Protein AF-A0A953PDA3-F1 (afdb_monomer)

Secondary structure (DSSP, 8-state):
---------------------------------------EEEEEEEE-S--B-SS--TTSEEE-BS-PEEEEEEEE--TT--EEEEEEEESSSS-SBEE-STT---PBPGGGEEEEETT-S--EES-EE-HHHHSTT-EEEEEEEEE--TT-SEEEEEEEEEEEEE-SSEETTEE-TTPPSS-EE---EEEEEEE-

pLDDT: mean 90.11, std 14.18, range [35.47, 98.75]

Nearest PDB structures (foldseek):
  7wwo-assembly1_A  TM=2.899E-01  e=5.322E-02  Thermus thermophilus HB8
  7wwn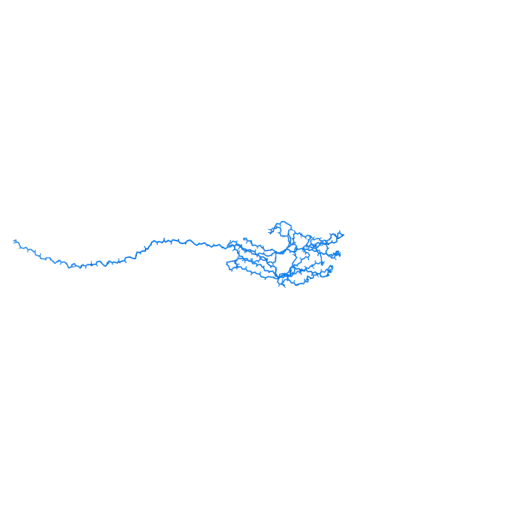-assembly1_A-2  TM=3.208E-01  e=1.299E-01  Thermus thermophilus HB8
  8gld-assembly2_B  TM=2.034E-01  e=1.099E-01  Campylobacter jejuni subsp. jejuni 81-176
  3fnk-assembly2_B  TM=2.747E-01  e=1.210E+00  Acetivibrio cellulolyticus
  1oq1-assembly2_B  TM=1.251E-01  e=4.367E+00  Bacillus subtilis

Mean predicted aligned error: 8.66 Å

Radius of gyration: 38.06 Å; Cα contacts (8 Å, |Δi|>4): 392; chains: 1; bounding box: 70×30×144 Å

Sequence (196 aa):
MKSLTRWIMACAVLALPLAANAQLNSNTTNVSLSATLNESLSVTLNSGATQSITSLTPAAVNSFSGGPANVTTAWVLKPGRTAVALYAYFDAPTGAMVHTDSSNTVDIPAAAIKAQLNGAGANNALGNSLASTFGGTATGLQLFSQSITGTNKNSSRTDTIGLQLDLSGPANGQDMTQLPADTYTGTMHIRAQATP

Structure (mmCIF, N/CA/C/O backbone):
data_AF-A0A953PDA3-F1
#
_entry.id   AF-A0A953PDA3-F1
#
loop_
_atom_site.group_PDB
_atom_site.id
_atom_site.type_symbol
_atom_site.label_atom_id
_atom_site.label_alt_id
_atom_site.label_comp_id
_atom_site.label_asym_id
_atom_site.label_entity_id
_atom_site.label_seq_id
_atom_site.pdbx_PDB_ins_code
_atom_site.Cartn_x
_atom_site.Cartn_y
_atom_site.Cartn_z
_atom_site.occupancy
_atom_site.B_iso_or_equiv
_atom_site.auth_seq_id
_atom_site.auth_comp_id
_atom_site.auth_asym_id
_atom_site.auth_atom_id
_atom_site.pdbx_PDB_model_num
ATOM 1 N N . MET A 1 1 ? -48.377 9.246 120.741 1.00 45.28 1 MET A N 1
ATOM 2 C CA . MET A 1 1 ? -48.293 8.404 119.521 1.00 45.28 1 MET A CA 1
ATOM 3 C C . MET A 1 1 ? -49.427 8.786 118.577 1.00 45.28 1 MET A C 1
ATOM 5 O O . MET A 1 1 ? -50.519 9.012 119.086 1.00 45.28 1 MET A O 1
ATOM 9 N N . LYS A 1 2 ? -49.145 8.784 117.258 1.00 35.47 2 LYS A N 1
ATOM 10 C CA . LYS A 1 2 ? -49.965 9.156 116.069 1.00 35.47 2 LYS A CA 1
ATOM 11 C C . LYS A 1 2 ? -49.715 10.592 115.566 1.00 35.47 2 LYS A C 1
ATOM 13 O O . LYS A 1 2 ? -49.882 11.513 116.349 1.00 35.47 2 LYS A O 1
ATOM 18 N N . SER A 1 3 ? -49.391 10.897 114.305 1.00 37.69 3 SER A N 1
ATOM 19 C CA . SER A 1 3 ? -48.685 10.240 113.179 1.00 37.69 3 SER A CA 1
ATOM 20 C C . SER A 1 3 ? -48.417 11.349 112.136 1.00 37.69 3 SER A C 1
ATOM 22 O O . SER A 1 3 ? -49.290 12.190 111.927 1.00 37.69 3 SER A O 1
ATOM 24 N N . LEU A 1 4 ? -47.239 11.357 111.502 1.00 43.28 4 LEU A N 1
ATOM 25 C CA . LEU A 1 4 ? -46.752 12.374 110.554 1.00 43.28 4 LEU A CA 1
ATOM 26 C C . LEU A 1 4 ? -47.241 12.177 109.096 1.00 43.28 4 LEU A C 1
ATOM 28 O O . LEU A 1 4 ? -47.274 11.057 108.601 1.00 43.28 4 LEU A O 1
ATOM 32 N N . THR A 1 5 ? -47.490 13.319 108.436 1.00 49.88 5 THR A N 1
ATOM 33 C CA . THR A 1 5 ? -47.049 13.742 107.080 1.00 49.88 5 THR A CA 1
ATOM 34 C C . THR A 1 5 ? -47.534 13.002 105.814 1.00 49.88 5 THR A C 1
ATOM 36 O O . THR A 1 5 ? -47.182 11.860 105.543 1.00 49.88 5 THR A O 1
ATOM 39 N N . ARG A 1 6 ? -48.278 13.741 104.968 1.00 43.72 6 ARG A N 1
ATOM 40 C CA . ARG A 1 6 ? -48.757 13.372 103.617 1.00 43.72 6 ARG A CA 1
ATOM 41 C C . ARG A 1 6 ? -47.679 13.593 102.542 1.00 43.72 6 ARG A C 1
ATOM 43 O O . ARG A 1 6 ? -47.030 14.634 102.551 1.00 43.72 6 ARG A O 1
ATOM 50 N N . TRP A 1 7 ? -47.567 12.667 101.586 1.00 41.22 7 TRP A N 1
ATOM 51 C CA . TRP A 1 7 ? -46.723 12.778 100.387 1.00 41.22 7 TRP A CA 1
ATOM 52 C C . TRP A 1 7 ? -47.564 13.032 99.127 1.00 41.22 7 TRP A C 1
ATOM 54 O O . TRP A 1 7 ? -48.635 12.454 98.951 1.00 41.22 7 TRP A O 1
ATOM 64 N N . ILE A 1 8 ? -47.049 13.917 98.273 1.00 56.28 8 ILE A N 1
ATOM 65 C CA . ILE A 1 8 ? -47.530 14.269 96.930 1.00 56.28 8 ILE A CA 1
ATOM 66 C C . ILE A 1 8 ? -47.084 13.164 95.961 1.00 56.28 8 ILE A C 1
ATOM 68 O O . ILE A 1 8 ? -45.912 12.792 95.987 1.00 56.28 8 ILE A O 1
ATOM 72 N N . MET A 1 9 ? -47.973 12.659 95.098 1.00 48.19 9 MET A N 1
ATOM 73 C CA . MET A 1 9 ? -47.610 11.679 94.065 1.00 48.19 9 MET A CA 1
ATOM 74 C C . MET A 1 9 ? -48.072 12.119 92.672 1.00 48.19 9 MET A C 1
ATOM 76 O O . MET A 1 9 ? -49.152 12.678 92.498 1.00 48.19 9 MET A O 1
ATOM 80 N N . ALA A 1 10 ? -47.162 11.918 91.722 1.00 50.88 10 ALA A N 1
ATOM 81 C CA . ALA A 1 10 ? -47.054 12.545 90.415 1.00 50.88 10 ALA A CA 1
ATOM 82 C C . ALA A 1 10 ? -48.107 12.105 89.382 1.00 50.88 10 ALA A C 1
ATOM 84 O O . ALA A 1 10 ? -48.570 10.967 89.373 1.00 50.88 10 ALA A O 1
ATOM 85 N N . CYS A 1 11 ? -48.424 13.028 88.470 1.00 46.03 11 CYS A N 1
ATOM 86 C CA . CYS A 1 11 ? -49.315 12.843 87.328 1.00 46.03 11 CYS A CA 1
ATOM 87 C C . CYS A 1 11 ? -48.586 12.068 86.211 1.00 46.03 11 CYS A C 1
ATOM 89 O O . CYS A 1 11 ? -47.614 12.569 85.645 1.00 46.03 11 CYS A O 1
ATOM 91 N N . ALA A 1 12 ? -49.023 10.842 85.914 1.00 46.69 12 ALA A N 1
ATOM 92 C CA . ALA A 1 12 ? -48.465 10.012 84.848 1.00 46.69 12 ALA A CA 1
ATOM 93 C C . ALA A 1 12 ? -49.080 10.393 83.489 1.00 46.69 12 ALA A C 1
ATOM 95 O O . ALA A 1 12 ? -50.274 10.200 83.262 1.00 46.69 12 ALA A O 1
ATOM 96 N N . VAL A 1 13 ? -48.266 10.924 82.575 1.00 58.38 13 VAL A N 1
ATOM 97 C CA . VAL A 1 13 ? -48.652 11.171 81.177 1.00 58.38 13 VAL A CA 1
ATOM 98 C C . VAL A 1 13 ? -48.618 9.838 80.422 1.00 58.38 13 VAL A C 1
ATOM 100 O O . VAL A 1 13 ? -47.552 9.252 80.242 1.00 58.38 13 VAL A O 1
ATOM 103 N N . LEU A 1 14 ? -49.784 9.348 79.985 1.00 50.12 14 LEU A N 1
ATOM 104 C CA . LEU A 1 14 ? -49.893 8.208 79.070 1.00 50.12 14 LEU A CA 1
ATOM 105 C C . LEU A 1 14 ? -49.387 8.618 77.675 1.00 50.12 14 LEU A C 1
ATOM 107 O O . LEU A 1 14 ? -50.064 9.351 76.957 1.00 50.12 14 LEU A O 1
ATOM 111 N N . ALA A 1 15 ? -48.218 8.121 77.274 1.00 58.09 15 ALA A N 1
ATOM 112 C CA . ALA A 1 15 ? -47.754 8.172 75.891 1.00 58.09 15 ALA A CA 1
ATOM 113 C C . ALA A 1 15 ? -48.329 6.971 75.119 1.00 58.09 15 ALA A C 1
ATOM 115 O O . ALA A 1 15 ? -47.923 5.831 75.342 1.00 58.09 15 ALA A O 1
ATOM 116 N N . LEU A 1 16 ? -49.290 7.213 74.224 1.00 60.44 16 LEU A N 1
ATOM 117 C CA . LEU A 1 16 ? -49.774 6.199 73.281 1.00 60.44 16 LEU A CA 1
ATOM 118 C C . LEU A 1 16 ? -48.759 6.064 72.129 1.00 60.44 16 LEU A C 1
ATOM 120 O O . LEU A 1 16 ? -48.443 7.074 71.496 1.00 60.44 16 LEU A O 1
ATOM 124 N N . PRO A 1 17 ? -48.243 4.861 71.821 1.00 59.38 17 PRO A N 1
ATOM 125 C CA . PRO A 1 17 ? -47.368 4.676 70.672 1.00 59.38 17 PRO A CA 1
ATOM 126 C C . PRO A 1 17 ? -48.183 4.794 69.377 1.00 59.38 17 PRO A C 1
ATOM 128 O O . PRO A 1 17 ? -49.108 4.018 69.137 1.00 59.38 17 PRO A O 1
ATOM 131 N N . LEU A 1 18 ? -47.835 5.756 68.519 1.00 56.81 18 LEU A N 1
ATOM 132 C CA . LEU A 1 18 ? -48.292 5.780 67.130 1.00 56.81 18 LEU A CA 1
ATOM 133 C C . LEU A 1 18 ? -47.639 4.594 66.408 1.00 56.81 18 LEU A C 1
ATOM 135 O O . LEU A 1 18 ? -46.421 4.569 66.229 1.00 56.81 18 LEU A O 1
ATOM 139 N N . ALA A 1 19 ? -48.432 3.598 66.015 1.00 61.84 19 ALA A N 1
ATOM 140 C CA . ALA A 1 19 ? -47.950 2.502 65.185 1.00 61.84 19 ALA A CA 1
ATOM 141 C C . ALA A 1 19 ? -47.591 3.050 63.793 1.00 61.84 19 ALA A C 1
ATOM 143 O O . ALA A 1 19 ? -48.466 3.341 62.978 1.00 61.84 19 ALA A O 1
ATOM 144 N N . ALA A 1 20 ? -46.298 3.231 63.532 1.00 69.00 20 ALA A N 1
ATOM 145 C CA . ALA A 1 20 ? -45.802 3.554 62.203 1.00 69.00 20 ALA A CA 1
ATOM 146 C C . ALA A 1 20 ? -45.850 2.287 61.336 1.00 69.00 20 ALA A C 1
ATOM 148 O O . ALA A 1 20 ? -45.217 1.284 61.663 1.00 69.00 20 ALA A O 1
ATOM 149 N N . ASN A 1 21 ? -46.592 2.322 60.228 1.00 70.75 21 ASN A N 1
ATOM 150 C CA . ASN A 1 21 ? -46.528 1.253 59.235 1.00 70.75 21 ASN A CA 1
ATOM 151 C C . ASN A 1 21 ? -45.192 1.360 58.496 1.00 70.75 21 ASN A C 1
ATOM 153 O O . ASN A 1 21 ? -44.947 2.332 57.781 1.00 70.75 21 ASN A O 1
ATOM 157 N N . ALA A 1 22 ? -44.322 0.373 58.691 1.00 68.06 22 ALA A N 1
ATOM 158 C CA . ALA A 1 22 ? -43.097 0.253 57.919 1.00 68.06 22 ALA A CA 1
ATOM 159 C C . ALA A 1 22 ? -43.430 -0.219 56.496 1.00 68.06 22 ALA A C 1
ATOM 161 O O . ALA A 1 22 ? -44.288 -1.080 56.297 1.00 68.06 22 ALA A O 1
ATOM 162 N N . GLN A 1 23 ? -42.747 0.342 55.501 1.00 79.25 23 GLN A N 1
ATOM 163 C CA . GLN A 1 23 ? -42.858 -0.107 54.118 1.00 79.25 23 GLN A CA 1
ATOM 164 C C . GLN A 1 23 ? -42.435 -1.582 54.008 1.00 79.25 23 GLN A C 1
ATOM 166 O O . GLN A 1 23 ? -41.340 -1.949 54.434 1.00 79.25 23 GLN A O 1
ATOM 171 N N . LEU A 1 24 ? -43.292 -2.416 53.413 1.00 82.50 24 LEU A N 1
ATOM 172 C CA . LEU A 1 24 ? -43.013 -3.822 53.130 1.00 82.50 24 LEU A CA 1
ATOM 173 C C . LEU A 1 24 ? -42.711 -3.980 51.638 1.00 82.50 24 LEU A C 1
ATOM 175 O O . LEU A 1 24 ? -43.585 -3.778 50.798 1.00 82.50 24 LEU A O 1
ATOM 179 N N . ASN A 1 25 ? -41.471 -4.326 51.310 1.00 86.81 25 ASN A N 1
ATOM 180 C CA . ASN A 1 25 ? -41.055 -4.572 49.931 1.00 86.81 25 ASN A CA 1
ATOM 181 C C . ASN A 1 25 ? -41.288 -6.042 49.549 1.00 86.81 25 ASN A C 1
ATOM 183 O O . ASN A 1 25 ? -41.206 -6.929 50.400 1.00 86.81 25 ASN A O 1
ATOM 187 N N . SER A 1 26 ? -41.549 -6.303 48.265 1.00 91.19 26 SER A N 1
ATOM 188 C CA . SER A 1 26 ? -41.586 -7.663 47.718 1.00 91.19 26 SER A CA 1
ATOM 189 C C . SER A 1 26 ? -40.178 -8.251 47.577 1.00 91.19 26 SER A C 1
ATOM 191 O O . SER A 1 26 ? -39.170 -7.570 47.766 1.00 91.19 26 SER A O 1
ATOM 193 N N . ASN A 1 27 ? -40.095 -9.515 47.165 1.00 91.38 27 ASN A N 1
ATOM 194 C CA . 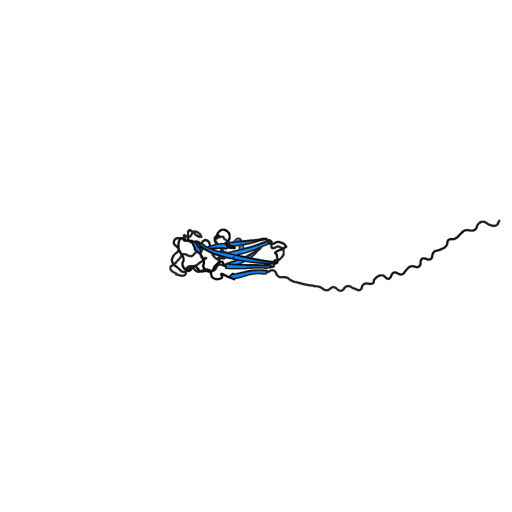ASN A 1 27 ? -38.851 -10.078 46.653 1.00 91.38 27 ASN A CA 1
ATOM 195 C C . ASN A 1 27 ? -38.409 -9.369 45.357 1.00 91.38 27 ASN A C 1
ATOM 197 O O . ASN A 1 27 ? -39.239 -8.902 44.574 1.00 91.38 27 ASN A O 1
ATOM 201 N N . THR A 1 28 ? -37.097 -9.332 45.116 1.00 86.12 28 THR A N 1
ATOM 202 C CA . THR A 1 28 ? -36.506 -8.872 43.850 1.00 86.12 28 THR A CA 1
ATOM 203 C C . THR A 1 28 ? -36.257 -10.072 42.942 1.00 86.12 28 THR A C 1
ATOM 205 O O . THR A 1 28 ? -35.659 -11.059 43.369 1.00 86.12 28 THR A O 1
ATOM 208 N N . THR A 1 29 ? -36.691 -9.985 41.684 1.00 81.88 29 THR A N 1
ATOM 209 C CA . THR A 1 29 ? -36.326 -10.938 40.624 1.00 81.88 29 THR A CA 1
ATOM 210 C C . THR A 1 29 ? -35.422 -10.227 39.627 1.00 81.88 29 THR A C 1
ATOM 212 O O . THR A 1 29 ? -35.723 -9.110 39.212 1.00 81.88 29 THR A O 1
ATOM 215 N N . ASN A 1 30 ? -34.311 -10.861 39.256 1.00 93.06 30 ASN A N 1
ATOM 216 C CA . ASN A 1 30 ? -33.307 -10.258 38.384 1.00 93.06 30 ASN A CA 1
ATOM 217 C C . ASN A 1 30 ? -33.535 -10.659 36.922 1.00 93.06 30 ASN A C 1
ATOM 219 O O . ASN A 1 30 ? -33.847 -11.813 36.634 1.00 93.06 30 ASN A O 1
ATOM 223 N N . VAL A 1 31 ? -33.305 -9.719 36.003 1.00 89.62 31 VAL A N 1
ATOM 224 C CA . VAL A 1 31 ? -33.242 -9.970 34.556 1.00 89.62 31 VAL A CA 1
ATOM 225 C C . VAL A 1 31 ? -31.795 -9.812 34.108 1.00 89.62 31 VAL A C 1
ATOM 227 O O . VAL A 1 31 ? -31.185 -8.767 34.330 1.00 89.62 31 VAL A O 1
ATOM 230 N N . SER A 1 32 ? -31.236 -10.845 33.480 1.00 91.88 32 SER A N 1
ATOM 231 C CA . SER A 1 32 ? -29.897 -10.777 32.893 1.00 91.88 32 SER A CA 1
ATOM 232 C C . SER A 1 32 ? -29.966 -10.216 31.476 1.00 91.88 32 SER A C 1
ATOM 234 O O . SER A 1 32 ? -30.723 -10.703 30.640 1.00 91.88 32 SER A O 1
ATOM 236 N N . LEU A 1 33 ? -29.146 -9.204 31.204 1.00 93.50 33 LEU A N 1
ATOM 237 C CA . LEU A 1 33 ? -28.997 -8.566 29.897 1.00 93.50 33 LEU A CA 1
ATOM 238 C C . LEU A 1 33 ? -27.593 -8.878 29.363 1.00 93.50 33 LEU A C 1
ATOM 240 O O . LEU A 1 33 ? -26.623 -8.807 30.116 1.00 93.50 33 LEU A O 1
ATOM 244 N N . SER A 1 34 ? -27.479 -9.211 28.077 1.00 92.69 34 SER A N 1
ATOM 245 C CA . SER A 1 34 ? -26.196 -9.469 27.411 1.00 92.69 34 SER A CA 1
ATOM 246 C C . SER A 1 34 ? -26.165 -8.813 26.033 1.00 92.69 34 SER A C 1
ATOM 248 O O . SER A 1 34 ? -27.161 -8.835 25.311 1.00 92.69 34 SER A O 1
ATOM 250 N N . ALA A 1 35 ? -25.021 -8.227 25.676 1.00 92.19 35 ALA A N 1
ATOM 251 C CA . ALA A 1 35 ? -24.762 -7.608 24.381 1.00 92.19 35 ALA A CA 1
ATOM 252 C C . ALA A 1 35 ? -23.310 -7.874 23.957 1.00 92.19 35 ALA A C 1
ATOM 254 O O . ALA A 1 35 ? -22.410 -7.933 24.794 1.00 92.19 35 ALA A O 1
ATOM 255 N N . THR A 1 36 ? -23.067 -8.037 22.655 1.00 94.00 36 THR A N 1
ATOM 256 C CA . THR A 1 36 ? -21.724 -8.265 22.098 1.00 94.00 36 THR A CA 1
ATOM 257 C C . THR A 1 36 ? -21.486 -7.336 20.915 1.00 94.00 36 THR A C 1
ATOM 259 O O . THR A 1 36 ? -22.317 -7.249 20.016 1.00 94.00 36 THR A O 1
ATOM 262 N N . LEU A 1 37 ? -20.336 -6.659 20.917 1.00 93.56 37 LEU A N 1
ATOM 263 C CA . LEU A 1 37 ? -19.823 -5.882 19.791 1.00 93.56 37 LEU A CA 1
ATOM 264 C C . LEU A 1 37 ? -18.486 -6.483 19.353 1.00 93.56 37 LEU A C 1
ATOM 266 O O . LEU A 1 37 ? -17.571 -6.630 20.166 1.00 93.56 37 LEU A O 1
ATOM 270 N N . ASN A 1 38 ? -18.379 -6.830 18.074 1.00 95.62 38 ASN A N 1
ATOM 271 C CA . ASN A 1 38 ? -17.187 -7.465 17.519 1.00 95.62 38 ASN A CA 1
ATOM 272 C C . ASN A 1 38 ? -16.137 -6.424 17.099 1.00 95.62 38 ASN A C 1
ATOM 274 O O . ASN A 1 38 ? -16.479 -5.312 16.704 1.00 95.62 38 ASN A O 1
ATOM 278 N N . GLU A 1 39 ? -14.855 -6.804 17.169 1.00 96.88 39 GLU A N 1
ATOM 279 C CA . GLU A 1 39 ? -13.759 -6.018 16.581 1.00 96.88 39 GLU A CA 1
ATOM 280 C C . GLU A 1 39 ? -13.780 -6.175 15.055 1.00 96.88 39 GLU A C 1
ATOM 282 O O . GLU A 1 39 ? -14.008 -7.274 14.547 1.00 96.88 39 GLU A O 1
ATOM 287 N N . SER A 1 40 ? -13.519 -5.092 14.327 1.00 98.19 40 SER A N 1
ATOM 288 C CA . SER A 1 40 ? -13.405 -5.093 12.869 1.00 98.19 40 SER A CA 1
ATOM 289 C C . SER A 1 40 ? -12.350 -4.097 12.401 1.00 98.19 40 SER A C 1
ATOM 291 O O . SER A 1 40 ? -12.260 -2.992 12.932 1.00 98.19 40 SER A O 1
ATOM 293 N N . LEU A 1 41 ? -11.602 -4.458 11.362 1.00 98.44 41 LEU A N 1
ATOM 294 C CA . LEU A 1 41 ? -10.705 -3.570 10.629 1.00 98.44 41 LEU A CA 1
ATOM 295 C C . LEU A 1 41 ? -10.874 -3.861 9.140 1.00 98.44 41 LEU A C 1
ATOM 297 O O . LEU A 1 41 ? -10.814 -5.018 8.731 1.00 98.44 41 LEU A O 1
ATOM 301 N N . SER A 1 42 ? -11.099 -2.824 8.343 1.00 98.44 42 SER A N 1
ATOM 302 C CA . SER A 1 42 ? -11.372 -2.960 6.913 1.00 98.44 42 SER A CA 1
ATOM 303 C C . SER A 1 42 ? -10.687 -1.866 6.106 1.00 98.44 42 SER A C 1
ATOM 305 O O . SER A 1 42 ? -10.467 -0.758 6.598 1.00 98.44 42 SER A O 1
ATOM 307 N N . VAL A 1 43 ? -10.365 -2.204 4.860 1.00 98.50 43 VAL A N 1
ATOM 308 C CA . VAL A 1 43 ? -9.868 -1.290 3.834 1.00 98.50 43 VAL A CA 1
ATOM 309 C C . VAL A 1 43 ? -10.787 -1.429 2.630 1.00 98.50 43 VAL A C 1
ATOM 311 O O . VAL A 1 43 ? -11.031 -2.541 2.169 1.00 98.50 43 VAL A O 1
ATOM 314 N N . THR A 1 44 ? -11.298 -0.309 2.134 1.00 98.44 44 THR A N 1
ATOM 315 C CA . THR A 1 44 ? -12.119 -0.240 0.923 1.00 98.44 44 THR A CA 1
ATOM 316 C C . THR A 1 44 ? -11.438 0.679 -0.076 1.00 98.44 44 THR A C 1
ATOM 318 O O . THR A 1 44 ? -11.048 1.791 0.275 1.00 98.44 44 THR A O 1
ATOM 321 N N . LEU A 1 45 ? -11.290 0.215 -1.315 1.00 97.56 45 LEU A N 1
ATOM 322 C CA . LEU A 1 45 ? -10.804 1.027 -2.422 1.00 97.56 45 LEU A CA 1
ATOM 323 C C . LEU A 1 45 ? -12.009 1.625 -3.152 1.00 97.56 45 LEU A C 1
ATOM 325 O O . LEU A 1 45 ? -12.768 0.907 -3.795 1.00 97.56 45 LEU A O 1
ATOM 329 N N . ASN A 1 46 ? -12.194 2.934 -3.027 1.00 97.62 46 ASN A N 1
ATOM 330 C CA . ASN A 1 46 ? -13.340 3.648 -3.588 1.00 97.62 46 ASN A CA 1
ATOM 331 C C . ASN A 1 46 ? -13.100 4.054 -5.051 1.00 97.62 46 ASN A C 1
ATOM 333 O O . ASN A 1 46 ? -14.048 4.189 -5.822 1.00 97.62 46 ASN A O 1
ATOM 337 N N . SER A 1 47 ? -11.838 4.263 -5.440 1.00 96.38 47 SER A N 1
ATOM 338 C CA . SER A 1 47 ? -11.429 4.559 -6.818 1.00 96.38 47 SER A CA 1
ATOM 339 C C . SER A 1 47 ? -9.951 4.229 -7.054 1.00 96.38 47 SER A C 1
ATOM 341 O O . SER A 1 47 ? -9.188 4.044 -6.108 1.00 96.38 47 SER A O 1
ATOM 343 N N . GLY A 1 48 ? -9.536 4.181 -8.325 1.00 94.38 48 GLY A N 1
ATOM 344 C CA . GLY A 1 48 ? -8.133 3.977 -8.704 1.00 94.38 48 GLY A CA 1
ATOM 345 C C . GLY A 1 48 ? -7.650 2.528 -8.609 1.00 94.38 48 GLY A C 1
ATOM 346 O O . GLY A 1 48 ? -6.459 2.309 -8.421 1.00 94.38 48 GLY A O 1
ATOM 347 N N . ALA A 1 49 ? -8.560 1.555 -8.755 1.00 93.50 49 ALA A N 1
ATOM 348 C CA . ALA A 1 49 ? -8.253 0.118 -8.783 1.00 93.50 49 ALA A CA 1
ATOM 349 C C . ALA A 1 49 ? -7.340 -0.303 -9.940 1.00 93.50 49 ALA A C 1
ATOM 351 O O . ALA A 1 49 ? -6.620 -1.291 -9.832 1.00 93.50 49 ALA A O 1
ATOM 352 N N . THR A 1 50 ? -7.349 0.457 -11.033 1.00 94.38 50 THR A N 1
ATOM 353 C CA . THR A 1 50 ? -6.442 0.271 -12.162 1.00 94.38 50 THR A CA 1
ATOM 354 C C . THR A 1 50 ? -5.647 1.549 -12.356 1.00 94.38 50 THR A C 1
ATOM 356 O O . THR A 1 50 ? -6.221 2.633 -12.435 1.00 94.38 50 THR A O 1
ATOM 359 N N . GLN A 1 51 ? -4.328 1.402 -12.418 1.00 95.25 51 GLN A N 1
ATOM 360 C CA . GLN A 1 51 ? -3.363 2.478 -12.605 1.00 95.25 51 GLN A CA 1
ATOM 361 C C . GLN A 1 51 ? -2.502 2.079 -13.799 1.00 95.25 51 GLN A C 1
ATOM 363 O O . GLN A 1 51 ? -1.912 1.000 -13.796 1.00 95.25 51 GLN A O 1
ATOM 368 N N . SER A 1 52 ? -2.462 2.907 -14.840 1.00 95.19 52 SER A N 1
ATOM 369 C CA . SER A 1 52 ? -1.752 2.581 -16.081 1.00 95.19 52 SER A CA 1
ATOM 370 C C . SER A 1 52 ? -0.915 3.752 -16.573 1.00 95.19 52 SER A C 1
ATOM 372 O O . SER A 1 52 ? -1.265 4.914 -16.367 1.00 95.19 52 SER A O 1
ATOM 374 N N . ILE A 1 53 ? 0.193 3.450 -17.244 1.00 96.12 53 ILE A N 1
ATOM 375 C CA . ILE A 1 53 ? 1.026 4.433 -17.938 1.00 96.12 53 ILE A CA 1
ATOM 376 C C . ILE A 1 53 ? 0.990 4.067 -19.419 1.00 96.12 53 ILE A C 1
ATOM 378 O O . ILE A 1 53 ? 1.403 2.973 -19.788 1.00 96.12 53 ILE A O 1
ATOM 382 N N . THR A 1 54 ? 0.476 4.961 -20.265 1.00 91.44 54 THR A N 1
ATOM 383 C CA . THR A 1 54 ? 0.293 4.679 -21.700 1.00 91.44 54 THR A CA 1
ATOM 384 C C . THR A 1 54 ? 1.618 4.499 -22.438 1.00 91.44 54 THR A C 1
ATOM 386 O O . THR A 1 54 ? 1.709 3.680 -23.344 1.00 91.44 54 THR A O 1
ATOM 389 N N . SER A 1 55 ? 2.639 5.275 -22.070 1.00 92.62 55 SER A N 1
ATOM 390 C CA . SER A 1 55 ? 3.977 5.189 -22.652 1.00 92.62 55 SER A CA 1
ATOM 391 C C . SER A 1 55 ? 5.007 5.436 -21.564 1.00 92.62 55 SER A C 1
ATOM 393 O O . SER A 1 55 ? 5.010 6.505 -20.951 1.00 92.62 55 SER A O 1
ATOM 395 N N . LEU A 1 56 ? 5.877 4.457 -21.334 1.00 95.31 56 LEU A N 1
ATOM 396 C CA . LEU A 1 56 ? 7.006 4.606 -20.425 1.00 95.31 56 LEU A CA 1
ATOM 397 C C . LEU A 1 56 ? 8.128 5.381 -21.108 1.00 95.31 56 LEU A C 1
ATOM 399 O O . LEU A 1 56 ? 8.486 5.104 -22.250 1.00 95.31 56 LEU A O 1
ATOM 403 N N . THR A 1 57 ? 8.690 6.344 -20.387 1.00 95.19 57 THR A N 1
ATOM 404 C CA . THR A 1 57 ? 9.914 7.044 -20.773 1.00 95.19 57 THR A CA 1
ATOM 405 C C . THR A 1 57 ? 11.049 6.541 -19.874 1.00 95.19 57 THR A C 1
ATOM 407 O O . THR A 1 57 ? 10.978 6.747 -18.655 1.00 95.19 57 THR A O 1
ATOM 410 N N . PRO A 1 58 ? 12.071 5.856 -20.425 1.00 91.50 58 PRO A N 1
ATOM 411 C CA . PRO A 1 58 ? 13.253 5.436 -19.671 1.00 91.50 58 PRO A CA 1
ATOM 412 C C . PRO A 1 58 ? 14.008 6.629 -19.080 1.00 91.50 58 PRO A C 1
ATOM 414 O O . PRO A 1 58 ? 13.896 7.747 -19.585 1.00 91.50 58 PRO A O 1
ATOM 417 N N . ALA A 1 59 ? 14.787 6.390 -18.020 1.00 95.69 59 ALA A N 1
ATOM 418 C CA . ALA A 1 59 ? 15.588 7.420 -17.345 1.00 95.69 59 ALA A CA 1
ATOM 419 C C . ALA A 1 59 ? 14.778 8.646 -16.865 1.00 95.69 59 ALA A C 1
ATOM 421 O O . ALA A 1 59 ? 15.324 9.734 -16.682 1.00 95.69 59 ALA A O 1
ATOM 422 N N . ALA A 1 60 ? 13.471 8.478 -16.650 1.00 97.12 60 ALA A N 1
ATOM 423 C CA . ALA A 1 60 ? 12.563 9.560 -16.308 1.00 97.12 60 ALA A CA 1
ATOM 424 C C . ALA A 1 60 ? 11.569 9.164 -15.214 1.00 97.12 60 ALA A C 1
ATOM 426 O O . ALA A 1 60 ? 11.361 7.993 -14.884 1.00 97.12 60 ALA A O 1
ATOM 427 N N . VAL A 1 61 ? 10.919 10.189 -14.676 1.00 97.19 61 VAL A N 1
ATOM 428 C CA . VAL A 1 61 ? 9.778 10.044 -13.784 1.00 97.19 61 VAL A CA 1
ATOM 429 C C . VAL A 1 61 ? 8.505 9.953 -14.623 1.00 97.19 61 VAL A C 1
ATOM 431 O O . VAL A 1 61 ? 8.214 10.836 -15.426 1.00 97.19 61 VAL A O 1
ATOM 434 N N . ASN A 1 62 ? 7.736 8.893 -14.410 1.00 97.00 62 ASN A N 1
ATOM 435 C CA . ASN A 1 62 ? 6.507 8.573 -15.117 1.00 97.00 62 ASN A CA 1
ATOM 436 C C . ASN A 1 62 ? 5.316 8.639 -14.149 1.00 97.00 62 ASN A C 1
ATOM 438 O O . ASN A 1 62 ? 5.381 8.151 -13.019 1.00 97.00 62 ASN A O 1
ATOM 442 N N . SER A 1 63 ? 4.211 9.229 -14.596 1.00 93.50 63 SER A N 1
ATOM 443 C CA . SER A 1 63 ? 2.995 9.373 -13.790 1.00 93.50 63 SER A CA 1
ATOM 444 C C . SER A 1 63 ? 1.938 8.377 -14.238 1.00 93.50 63 SER A C 1
ATOM 446 O O . SER A 1 63 ? 1.645 8.283 -15.431 1.00 93.50 63 SER A O 1
ATOM 448 N N . PHE A 1 64 ? 1.327 7.677 -13.284 1.00 94.69 64 PHE A N 1
ATOM 449 C CA . PHE A 1 64 ? 0.162 6.849 -13.574 1.00 94.69 64 PHE A CA 1
ATOM 450 C C . PHE A 1 64 ? -1.029 7.726 -13.980 1.00 94.69 64 PHE A C 1
ATOM 452 O O . PHE A 1 64 ? -1.289 8.786 -13.403 1.00 94.69 64 PHE A O 1
ATOM 459 N N . SER A 1 65 ? -1.748 7.280 -15.004 1.00 86.88 65 SER A N 1
ATOM 460 C CA . SER A 1 65 ? -3.013 7.855 -15.443 1.00 86.88 65 SER A CA 1
ATOM 461 C C . SER A 1 65 ? -4.172 7.288 -14.614 1.00 86.88 65 SER A C 1
ATOM 463 O O . SER A 1 65 ? -4.100 6.165 -14.119 1.00 86.88 65 SER A O 1
ATOM 465 N N . GLY A 1 66 ? -5.240 8.077 -14.446 1.00 81.44 66 GLY A N 1
ATOM 466 C CA . GLY A 1 66 ? -6.424 7.695 -13.657 1.00 81.44 66 GLY A CA 1
ATOM 467 C C . GLY A 1 66 ? -6.600 8.455 -12.338 1.00 81.44 66 GLY A C 1
ATOM 468 O O . GLY A 1 66 ? -7.646 8.335 -11.703 1.00 81.44 66 GLY A O 1
ATOM 469 N N . GLY A 1 67 ? -5.630 9.293 -11.958 1.00 88.88 67 GLY A N 1
ATOM 470 C CA . GLY A 1 67 ? -5.669 10.050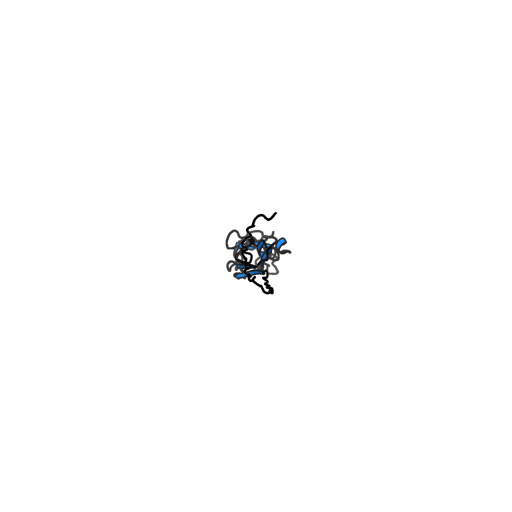 -10.707 1.00 88.88 67 GLY A CA 1
ATOM 471 C C . GLY A 1 67 ? -5.355 9.187 -9.477 1.00 88.88 67 GLY A C 1
ATOM 472 O O . GLY A 1 67 ? -5.109 7.984 -9.596 1.00 88.88 67 GLY A O 1
ATOM 473 N N . PRO A 1 68 ? -5.320 9.792 -8.278 1.00 94.56 68 PRO A N 1
ATOM 474 C CA . PRO A 1 68 ? -4.916 9.080 -7.077 1.00 94.56 68 PRO A CA 1
ATOM 475 C C . PRO A 1 68 ? -5.965 8.040 -6.658 1.00 94.56 68 PRO A C 1
ATOM 477 O O . PRO A 1 68 ? -7.171 8.263 -6.778 1.00 94.56 68 PRO A O 1
ATOM 480 N N . ALA A 1 69 ? -5.502 6.919 -6.111 1.00 96.88 69 ALA A N 1
ATOM 481 C CA . ALA A 1 69 ? -6.362 5.879 -5.561 1.00 96.88 69 ALA A CA 1
ATOM 482 C C . ALA A 1 69 ? -7.019 6.360 -4.259 1.00 96.88 69 ALA A C 1
ATOM 484 O O . ALA A 1 69 ? -6.321 6.784 -3.340 1.00 96.88 69 ALA A O 1
ATOM 485 N N . ASN A 1 70 ? -8.349 6.314 -4.161 1.00 97.81 70 ASN A N 1
ATOM 486 C CA . ASN A 1 70 ? -9.071 6.738 -2.959 1.00 97.81 70 ASN A CA 1
ATOM 487 C C . ASN A 1 70 ? -9.372 5.534 -2.064 1.00 97.81 70 ASN A C 1
ATOM 489 O O . ASN A 1 70 ? -10.042 4.599 -2.496 1.00 97.81 70 ASN A O 1
ATOM 493 N N . VAL A 1 71 ? -8.897 5.564 -0.820 1.00 98.31 71 VAL A N 1
ATOM 494 C CA . VAL A 1 71 ? -8.961 4.434 0.113 1.00 98.31 71 VAL A CA 1
ATOM 495 C C . VAL A 1 71 ? -9.624 4.861 1.412 1.00 98.31 71 VAL A C 1
ATOM 497 O O . VAL A 1 71 ? -9.218 5.847 2.021 1.00 98.31 71 VAL A O 1
ATOM 500 N N . THR A 1 72 ? -10.591 4.077 1.883 1.00 98.69 72 THR A N 1
ATOM 501 C CA . THR A 1 72 ? -11.173 4.218 3.220 1.00 98.69 72 THR A CA 1
ATOM 502 C C . THR A 1 72 ? -10.701 3.088 4.121 1.00 98.69 72 THR A C 1
ATOM 504 O O . THR A 1 72 ? -10.919 1.916 3.828 1.00 98.69 72 THR A O 1
ATOM 507 N N . THR A 1 73 ? -10.094 3.444 5.251 1.00 98.75 73 THR A N 1
ATOM 508 C CA . THR A 1 73 ? -9.805 2.521 6.352 1.00 98.75 73 THR A CA 1
ATOM 509 C C . THR A 1 73 ? -10.836 2.736 7.454 1.00 98.75 73 THR A C 1
ATOM 511 O O . THR A 1 73 ? -10.982 3.856 7.938 1.00 98.75 73 THR A O 1
ATOM 514 N N . ALA A 1 74 ? -11.547 1.687 7.864 1.00 98.56 74 ALA A N 1
ATOM 515 C CA . ALA A 1 74 ? -12.562 1.758 8.918 1.00 98.56 74 ALA A CA 1
ATOM 516 C C . ALA A 1 74 ? -12.316 0.705 9.997 1.00 98.56 74 ALA A C 1
ATOM 518 O O . ALA A 1 74 ? -11.917 -0.425 9.692 1.00 98.56 74 ALA A O 1
ATOM 519 N N . TRP A 1 75 ? -12.552 1.074 11.256 1.00 98.62 75 TRP A N 1
ATOM 520 C CA . TRP A 1 75 ? -12.247 0.225 12.398 1.00 98.62 75 TRP A CA 1
ATOM 521 C C . TRP A 1 75 ? -13.247 0.355 13.547 1.00 98.62 75 TRP A C 1
ATOM 523 O O . TRP A 1 75 ? -13.765 1.428 13.840 1.00 98.62 75 TRP A O 1
ATOM 533 N N . VAL A 1 76 ? -13.439 -0.767 14.240 1.00 98.25 76 VAL A N 1
ATOM 534 C CA . VAL A 1 76 ? -14.085 -0.899 15.549 1.00 98.25 76 VAL A CA 1
ATOM 535 C C . VAL A 1 76 ? -13.143 -1.749 16.385 1.00 98.25 76 VAL A C 1
ATOM 537 O O . VAL A 1 76 ? -12.978 -2.927 16.092 1.00 98.25 76 VAL A O 1
ATOM 540 N N . LEU A 1 77 ? -12.475 -1.167 17.375 1.00 97.81 77 LEU A N 1
ATOM 541 C CA . LEU A 1 77 ? -11.339 -1.793 18.054 1.00 97.81 77 LEU A CA 1
ATOM 542 C C . LEU A 1 77 ? -11.639 -2.135 19.508 1.00 97.81 77 LEU A C 1
ATOM 544 O O . LEU A 1 77 ? -12.316 -1.389 20.223 1.00 97.81 77 LEU A O 1
ATOM 548 N N . LYS A 1 78 ? -11.060 -3.243 19.972 1.00 94.06 78 LYS A N 1
ATOM 549 C CA . LYS A 1 78 ? -11.066 -3.603 21.392 1.00 94.06 78 LYS A CA 1
ATOM 550 C C . LYS A 1 78 ? -10.171 -2.658 22.204 1.00 94.06 78 LYS A C 1
ATOM 552 O O . LYS A 1 78 ? -9.221 -2.072 21.675 1.00 94.06 78 LYS A O 1
ATOM 557 N N . PRO A 1 79 ? -10.425 -2.525 23.519 1.00 90.94 79 PRO A N 1
ATOM 558 C CA . PRO A 1 79 ? -9.452 -1.936 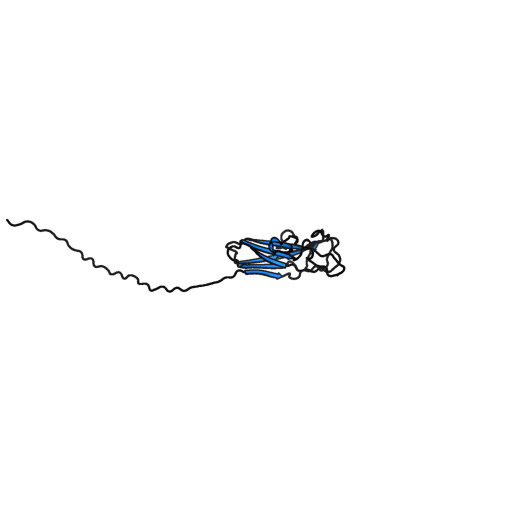24.430 1.00 90.94 79 PRO A CA 1
ATOM 559 C C . PRO A 1 79 ? -8.084 -2.616 24.288 1.00 90.94 79 PRO A C 1
ATOM 561 O O . PRO A 1 79 ? -8.010 -3.834 24.141 1.00 90.94 79 PRO A O 1
ATOM 564 N N . GLY A 1 80 ? -7.017 -1.821 24.336 1.00 92.94 80 GLY A N 1
ATOM 565 C CA . GLY A 1 80 ? -5.642 -2.301 24.204 1.00 92.94 80 GLY A CA 1
ATOM 566 C C . GLY A 1 80 ? -5.012 -2.060 22.835 1.00 92.94 80 GLY A C 1
ATOM 567 O O . GLY A 1 80 ? -3.803 -2.159 22.755 1.00 92.94 80 GLY A O 1
ATOM 568 N N . ARG A 1 81 ? -5.770 -1.697 21.787 1.00 96.88 81 ARG A N 1
ATOM 569 C CA . ARG A 1 81 ? -5.181 -1.190 20.533 1.00 96.88 81 ARG A CA 1
ATOM 570 C C . ARG A 1 81 ? -4.743 0.261 20.698 1.00 96.88 81 ARG A C 1
ATOM 572 O O . ARG A 1 81 ? -5.554 1.081 21.136 1.00 96.88 81 ARG A O 1
ATOM 579 N N . THR A 1 82 ? -3.513 0.583 20.310 1.00 97.31 82 THR A N 1
ATOM 580 C CA . THR A 1 82 ? -2.958 1.944 20.412 1.00 97.31 82 THR A CA 1
ATOM 581 C C . THR A 1 82 ? -2.683 2.596 19.064 1.00 97.31 82 THR A C 1
ATOM 583 O O . THR A 1 82 ? -2.562 3.821 19.011 1.00 97.31 82 THR A O 1
ATOM 586 N N . ALA A 1 83 ? -2.661 1.834 17.965 1.00 97.81 83 ALA A N 1
ATOM 587 C CA . ALA A 1 83 ? -2.496 2.392 16.627 1.00 97.81 83 ALA A CA 1
ATOM 588 C C . ALA A 1 83 ? -3.259 1.614 15.547 1.00 97.81 83 ALA A C 1
ATOM 590 O O . ALA A 1 83 ? -3.447 0.401 15.651 1.00 97.81 83 ALA A O 1
ATOM 591 N N . VAL A 1 84 ? -3.659 2.328 14.493 1.00 98.44 84 VAL A N 1
ATOM 592 C CA . VAL A 1 84 ? -4.051 1.774 13.190 1.00 98.44 84 VAL A CA 1
ATOM 593 C C . VAL A 1 84 ? -3.112 2.340 12.137 1.00 98.44 84 VAL A C 1
ATOM 595 O O . VAL A 1 84 ? -3.025 3.555 11.981 1.00 98.44 84 VAL A O 1
ATOM 598 N N . ALA A 1 85 ? -2.434 1.472 11.399 1.00 98.19 85 ALA A N 1
ATOM 599 C CA . ALA A 1 85 ? -1.561 1.849 10.298 1.00 98.19 85 ALA A CA 1
ATOM 600 C C . ALA A 1 85 ? -2.073 1.275 8.977 1.00 98.19 85 ALA A C 1
ATOM 602 O O . ALA A 1 85 ? -2.656 0.191 8.954 1.00 98.19 85 ALA A O 1
ATOM 603 N N . LEU A 1 86 ? -1.851 2.005 7.884 1.00 98.12 86 LEU A N 1
ATOM 604 C CA . LEU A 1 86 ? -2.146 1.568 6.519 1.00 98.12 86 LEU A CA 1
ATOM 605 C C . LEU A 1 86 ? -0.839 1.418 5.753 1.00 98.12 86 LEU A C 1
ATOM 607 O O . LEU A 1 86 ? 0.010 2.308 5.795 1.00 98.12 86 LEU A O 1
ATOM 611 N N . TYR A 1 87 ? -0.706 0.319 5.024 1.00 98.25 87 TYR A N 1
ATOM 612 C CA . TYR A 1 87 ? 0.470 -0.008 4.234 1.00 98.25 87 TYR A CA 1
ATOM 613 C C . TYR A 1 87 ? 0.076 -0.224 2.778 1.00 98.25 87 TYR A C 1
ATOM 615 O O . TYR A 1 87 ? -0.951 -0.847 2.505 1.00 98.25 87 TY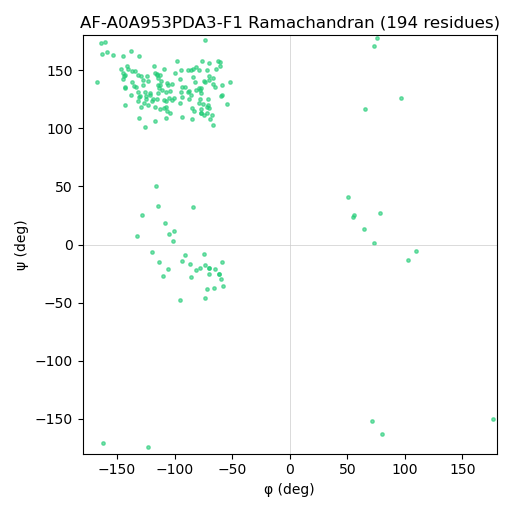R A O 1
ATOM 623 N N . ALA A 1 88 ? 0.920 0.251 1.867 1.00 97.75 88 ALA A N 1
ATOM 624 C CA . ALA A 1 88 ? 0.943 -0.170 0.471 1.00 97.75 88 ALA A CA 1
ATOM 625 C C . ALA A 1 88 ? 2.193 -1.027 0.252 1.00 97.75 88 ALA A C 1
ATOM 627 O O . ALA A 1 88 ? 3.273 -0.639 0.705 1.00 97.75 88 ALA A O 1
ATOM 628 N N . TYR A 1 89 ? 2.059 -2.195 -0.377 1.00 97.62 89 TYR A N 1
ATOM 629 C CA . TYR A 1 89 ? 3.167 -3.143 -0.493 1.00 97.62 89 TYR A CA 1
ATOM 630 C C . TYR A 1 89 ? 3.072 -4.064 -1.714 1.00 97.62 89 TYR A C 1
ATOM 632 O O . TYR A 1 89 ? 2.007 -4.233 -2.304 1.00 97.62 89 TYR A O 1
ATOM 640 N N . PHE A 1 90 ? 4.202 -4.682 -2.048 1.00 97.31 90 PHE A N 1
ATOM 641 C CA . PHE A 1 90 ? 4.342 -5.777 -3.005 1.00 97.31 90 PHE A CA 1
ATOM 642 C C . PHE A 1 90 ? 4.873 -7.021 -2.288 1.00 97.31 90 PHE A C 1
ATOM 644 O O . PHE A 1 90 ? 5.570 -6.912 -1.275 1.00 97.31 90 PHE A O 1
ATOM 651 N N . ASP A 1 91 ? 4.567 -8.205 -2.816 1.00 93.50 91 ASP A N 1
ATOM 652 C CA . ASP A 1 91 ? 4.969 -9.481 -2.202 1.00 93.50 91 ASP A CA 1
ATOM 653 C C . ASP A 1 91 ? 6.484 -9.743 -2.293 1.00 93.50 91 ASP A C 1
ATOM 655 O O . ASP A 1 91 ? 7.054 -10.455 -1.459 1.00 93.50 91 ASP A O 1
ATOM 659 N N . ALA A 1 92 ? 7.149 -9.141 -3.285 1.00 90.19 92 ALA A N 1
ATOM 660 C CA . ALA A 1 92 ? 8.573 -9.302 -3.543 1.00 90.19 92 ALA A CA 1
ATOM 661 C C . ALA A 1 92 ? 9.255 -7.963 -3.875 1.00 90.19 92 ALA A C 1
ATOM 663 O O . ALA A 1 92 ? 8.641 -7.077 -4.474 1.00 90.19 92 ALA A O 1
ATOM 664 N N . PRO A 1 93 ? 10.547 -7.807 -3.534 1.00 92.94 93 PRO A N 1
ATOM 665 C CA . PRO A 1 93 ? 11.236 -6.532 -3.673 1.00 92.94 93 PRO A CA 1
ATOM 666 C C . PRO A 1 93 ? 11.746 -6.214 -5.083 1.00 92.94 93 PRO A C 1
ATOM 668 O O . PRO A 1 93 ? 11.944 -5.037 -5.398 1.00 92.94 93 PRO A O 1
ATOM 671 N N . THR A 1 94 ? 11.948 -7.224 -5.930 1.00 92.88 94 THR A N 1
ATOM 672 C CA . THR A 1 94 ? 12.524 -7.076 -7.280 1.00 92.88 94 THR A CA 1
ATOM 673 C C . THR A 1 94 ? 11.505 -7.202 -8.413 1.00 92.88 94 THR A C 1
ATOM 675 O O . THR A 1 94 ? 11.760 -6.677 -9.484 1.00 92.88 94 THR A O 1
ATOM 678 N N . GLY A 1 95 ? 10.348 -7.827 -8.177 1.00 91.25 95 GLY A N 1
ATOM 679 C CA . GLY A 1 95 ? 9.318 -8.085 -9.192 1.00 91.25 95 GLY A CA 1
ATOM 680 C C . GLY A 1 95 ? 8.006 -7.362 -8.904 1.00 91.25 95 GLY A C 1
ATOM 681 O O . GLY A 1 95 ? 6.957 -7.997 -8.850 1.00 91.25 95 GLY A O 1
ATOM 682 N N . ALA A 1 96 ? 8.056 -6.054 -8.637 1.00 96.50 96 ALA A N 1
ATOM 683 C CA . ALA A 1 96 ? 6.838 -5.287 -8.371 1.00 96.50 96 ALA A CA 1
ATOM 684 C C . ALA A 1 96 ? 6.008 -5.084 -9.642 1.00 96.50 96 ALA A C 1
ATOM 686 O O . ALA A 1 96 ? 4.783 -5.165 -9.578 1.00 96.50 96 ALA A O 1
ATOM 687 N N . MET A 1 97 ? 6.665 -4.862 -10.787 1.00 97.19 97 MET A N 1
ATOM 688 C CA . MET A 1 97 ? 6.048 -5.014 -12.107 1.00 97.19 97 MET A CA 1
ATOM 689 C C . MET A 1 97 ? 6.938 -5.898 -12.977 1.00 97.19 97 MET A C 1
ATOM 691 O O . MET A 1 97 ? 8.090 -5.556 -13.244 1.00 97.19 97 MET A O 1
ATOM 695 N N . VAL A 1 98 ? 6.388 -7.032 -13.393 1.00 97.38 98 VAL A N 1
ATOM 696 C CA . VAL A 1 98 ? 7.084 -8.096 -14.110 1.00 97.38 98 VAL A CA 1
ATOM 697 C C . VAL A 1 98 ? 6.923 -7.896 -15.610 1.00 97.38 98 VAL A C 1
ATOM 699 O O . VAL A 1 98 ? 5.827 -7.565 -16.077 1.00 97.38 98 VAL A O 1
ATOM 702 N N . HIS A 1 99 ? 8.023 -8.066 -16.335 1.00 97.12 99 HIS A N 1
ATOM 703 C CA . HIS A 1 99 ? 8.058 -8.031 -17.794 1.00 97.12 99 HIS A CA 1
ATOM 704 C C . HIS A 1 99 ? 7.209 -9.155 -18.415 1.00 97.12 99 HIS A C 1
ATOM 706 O O . HIS A 1 99 ? 6.927 -10.164 -17.768 1.00 97.12 99 HIS A O 1
ATOM 712 N N . THR A 1 100 ? 6.776 -9.001 -19.667 1.00 96.81 100 THR A N 1
ATOM 713 C CA . THR A 1 100 ? 5.929 -10.008 -20.333 1.00 96.81 100 THR A CA 1
ATOM 714 C C . THR A 1 100 ? 6.630 -10.759 -21.455 1.00 96.81 100 THR A C 1
ATOM 716 O O . THR A 1 100 ? 6.265 -11.904 -21.731 1.00 96.81 100 THR A O 1
ATOM 719 N N . ASP A 1 101 ? 7.629 -10.156 -22.098 1.00 96.44 101 ASP A N 1
ATOM 720 C CA . ASP A 1 101 ? 8.408 -10.815 -23.138 1.00 96.44 101 ASP A CA 1
ATOM 721 C C . ASP A 1 101 ? 9.443 -11.751 -22.504 1.00 96.44 101 ASP A C 1
ATOM 723 O O . ASP A 1 101 ? 10.320 -11.325 -21.762 1.00 96.44 101 ASP A O 1
ATOM 727 N N . SER A 1 102 ? 9.391 -13.038 -22.848 1.00 94.62 102 SER A N 1
ATOM 728 C CA . SER A 1 102 ? 10.326 -14.057 -22.341 1.00 94.62 102 SER A CA 1
ATOM 729 C C . SER A 1 102 ? 11.814 -13.802 -22.637 1.00 94.62 102 SER A C 1
ATOM 731 O O . SER A 1 102 ? 12.666 -14.483 -22.069 1.00 94.62 102 SER A O 1
ATOM 733 N N . SER A 1 103 ? 12.134 -12.893 -23.563 1.00 95.69 103 SER A N 1
ATOM 734 C CA . SER A 1 103 ? 13.506 -12.484 -23.884 1.00 95.69 103 SER A CA 1
ATOM 735 C C . SER A 1 103 ? 14.028 -11.356 -22.989 1.00 95.69 103 SER A C 1
ATOM 737 O O . SER A 1 103 ? 15.241 -11.148 -22.913 1.00 95.69 103 SER A O 1
ATOM 739 N N . ASN A 1 104 ? 13.135 -10.646 -22.297 1.00 96.00 104 ASN A N 1
ATOM 740 C CA . ASN A 1 104 ? 13.492 -9.681 -21.275 1.00 96.00 104 ASN A CA 1
ATOM 741 C C . ASN A 1 104 ? 13.839 -10.413 -19.968 1.00 96.00 104 ASN A C 1
ATOM 743 O O . ASN A 1 104 ? 13.364 -11.510 -19.695 1.00 96.00 104 ASN A O 1
ATOM 747 N N . THR A 1 105 ? 14.721 -9.825 -19.167 1.00 94.38 105 THR A N 1
ATOM 748 C CA . THR A 1 105 ? 15.163 -10.382 -17.877 1.00 94.38 105 THR A CA 1
ATOM 749 C C . THR A 1 105 ? 15.133 -9.346 -16.759 1.00 94.38 105 THR A C 1
ATOM 751 O O . THR A 1 105 ? 15.680 -9.579 -15.683 1.00 94.38 105 THR A O 1
ATOM 754 N N . VAL A 1 106 ? 14.593 -8.160 -17.034 1.00 95.44 106 VAL A N 1
ATOM 755 C CA . VAL A 1 106 ? 14.652 -6.993 -16.159 1.00 95.44 106 VAL A CA 1
ATOM 756 C C . VAL A 1 106 ? 13.238 -6.717 -15.677 1.00 95.44 106 VAL A C 1
ATOM 758 O O . VAL A 1 106 ? 12.382 -6.392 -16.484 1.00 95.44 106 VAL A O 1
ATOM 761 N N . ASP A 1 107 ? 12.995 -6.828 -14.374 1.00 96.69 107 ASP A N 1
ATOM 762 C CA . ASP A 1 107 ? 11.730 -6.429 -13.746 1.00 96.69 107 ASP A CA 1
ATOM 763 C C . ASP A 1 107 ? 11.838 -5.040 -13.122 1.00 96.69 107 ASP A C 1
ATOM 765 O O . ASP A 1 107 ? 12.930 -4.584 -12.774 1.00 96.69 107 ASP A O 1
ATOM 769 N N . ILE A 1 108 ? 10.702 -4.372 -12.925 1.00 97.44 108 ILE A N 1
ATOM 770 C CA . ILE A 1 108 ? 10.650 -3.121 -12.171 1.00 97.44 108 ILE A CA 1
ATOM 771 C C . ILE A 1 108 ? 10.532 -3.460 -10.675 1.00 97.44 108 ILE A C 1
ATOM 773 O O . ILE A 1 108 ? 9.522 -4.034 -10.244 1.00 97.44 108 ILE A O 1
ATOM 777 N N . PRO A 1 109 ? 11.517 -3.077 -9.845 1.00 97.62 109 PRO A N 1
ATOM 778 C CA . PRO A 1 109 ? 11.492 -3.331 -8.412 1.00 97.62 109 PRO A CA 1
ATOM 779 C C . PRO A 1 109 ? 10.543 -2.372 -7.686 1.00 97.62 109 PRO A C 1
ATOM 781 O O . PRO A 1 109 ? 10.301 -1.245 -8.120 1.00 97.62 109 PRO A O 1
ATOM 784 N N . ALA A 1 110 ? 10.079 -2.766 -6.499 1.00 97.69 110 ALA A N 1
ATOM 785 C CA . ALA A 1 110 ? 9.145 -1.957 -5.708 1.00 97.69 110 ALA A CA 1
ATOM 786 C C . ALA A 1 110 ? 9.714 -0.577 -5.333 1.00 97.69 110 ALA A C 1
ATOM 788 O O . ALA A 1 110 ? 8.977 0.398 -5.222 1.00 97.69 110 ALA A O 1
ATOM 789 N N . ALA A 1 111 ? 11.040 -0.473 -5.192 1.00 97.44 111 ALA A N 1
ATOM 790 C CA . ALA A 1 111 ? 11.73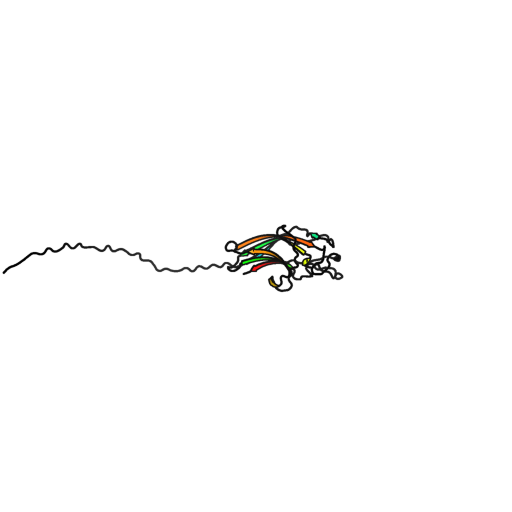2 0.780 -4.898 1.00 97.44 111 ALA A CA 1
ATOM 791 C C . ALA A 1 111 ? 11.629 1.831 -6.023 1.00 97.44 111 ALA A C 1
ATOM 793 O O . ALA A 1 111 ? 11.807 3.016 -5.748 1.00 97.44 111 ALA A O 1
ATOM 794 N N . ALA A 1 112 ? 11.331 1.420 -7.263 1.00 97.81 112 ALA A N 1
ATOM 795 C CA . ALA A 1 112 ? 11.077 2.338 -8.375 1.00 97.81 112 ALA A CA 1
ATOM 796 C C . ALA A 1 112 ? 9.661 2.937 -8.311 1.00 97.81 112 ALA A C 1
ATOM 798 O O . ALA A 1 112 ? 9.399 3.985 -8.897 1.00 97.81 112 ALA A O 1
ATOM 799 N N . ILE A 1 113 ? 8.738 2.298 -7.587 1.00 97.81 113 ILE A N 1
ATOM 800 C CA . ILE A 1 113 ? 7.364 2.771 -7.436 1.00 97.81 113 ILE A CA 1
ATOM 801 C C . ILE A 1 113 ? 7.281 3.618 -6.174 1.00 97.81 113 ILE A C 1
ATOM 803 O O . ILE A 1 113 ? 7.676 3.202 -5.083 1.00 97.81 113 ILE A O 1
ATOM 807 N N . LYS A 1 114 ? 6.761 4.831 -6.322 1.00 97.44 114 LYS A N 1
ATOM 808 C CA . LYS A 1 114 ? 6.615 5.798 -5.244 1.00 97.44 114 LYS A CA 1
ATOM 809 C C . LYS A 1 114 ? 5.150 6.081 -4.963 1.00 97.44 114 LYS A C 1
ATOM 811 O O . LYS A 1 114 ? 4.324 6.104 -5.874 1.00 97.44 114 LYS A O 1
ATOM 816 N N . ALA A 1 115 ? 4.860 6.340 -3.695 1.00 97.00 115 ALA A N 1
ATOM 817 C CA . ALA A 1 115 ? 3.547 6.719 -3.213 1.00 97.00 115 ALA A CA 1
ATOM 818 C C . ALA A 1 115 ? 3.594 8.058 -2.463 1.00 97.00 115 ALA A C 1
ATOM 820 O O . ALA A 1 115 ? 4.549 8.361 -1.740 1.00 97.00 115 ALA A O 1
ATOM 821 N N . GLN A 1 116 ? 2.526 8.836 -2.606 1.00 96.06 116 GLN A N 1
ATOM 822 C CA . GLN A 1 116 ? 2.283 10.070 -1.865 1.00 96.06 116 GLN A CA 1
ATOM 823 C C . GLN A 1 116 ? 0.875 10.040 -1.281 1.00 96.06 116 GLN A C 1
ATOM 825 O O . GLN A 1 116 ? -0.102 9.824 -1.997 1.00 96.06 116 GLN A O 1
ATOM 830 N N . LEU A 1 117 ? 0.765 10.280 0.025 1.00 96.12 117 LEU A N 1
ATOM 831 C CA . LEU A 1 117 ? -0.519 10.321 0.713 1.00 96.12 117 LEU A CA 1
ATOM 832 C C . LEU A 1 117 ? -1.123 11.730 0.639 1.00 96.12 117 LEU A C 1
ATOM 834 O O . LEU A 1 117 ? -0.459 12.720 0.940 1.00 96.12 117 LEU A O 1
ATOM 838 N N . ASN A 1 118 ? -2.399 11.821 0.273 1.00 96.00 118 ASN A N 1
ATOM 839 C CA . ASN A 1 118 ? -3.212 13.039 0.252 1.00 96.00 118 ASN A CA 1
ATOM 840 C C . ASN A 1 118 ? -2.645 14.191 -0.590 1.00 96.00 118 ASN A C 1
ATOM 842 O O . ASN A 1 118 ? -2.937 15.355 -0.321 1.00 96.00 118 ASN A O 1
ATOM 846 N N . GLY A 1 119 ? -1.825 13.882 -1.601 1.00 90.12 119 GLY A N 1
ATOM 847 C CA . GLY A 1 119 ? -1.207 14.888 -2.470 1.00 90.12 119 GLY A CA 1
ATOM 848 C C . GLY A 1 119 ? -0.231 15.831 -1.753 1.00 90.12 119 GLY A C 1
ATOM 849 O O . GLY A 1 119 ? 0.134 16.864 -2.309 1.00 90.12 119 GLY A O 1
ATOM 850 N N . ALA A 1 120 ? 0.176 15.507 -0.521 1.00 84.88 120 ALA A N 1
ATOM 851 C CA . ALA A 1 120 ? 1.034 16.346 0.306 1.00 84.88 120 ALA A CA 1
ATOM 852 C C . ALA A 1 120 ? 2.393 15.676 0.557 1.0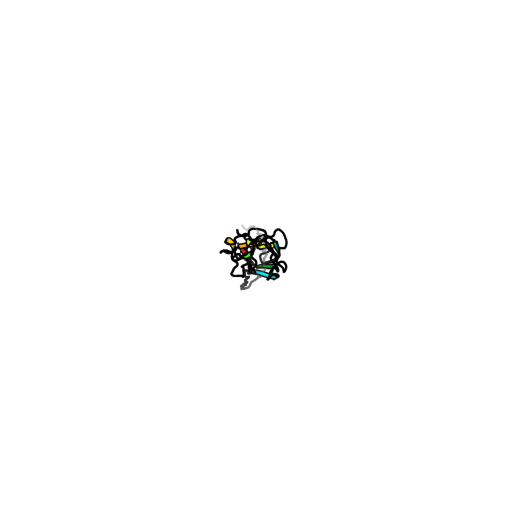0 84.88 120 ALA A C 1
ATOM 854 O O . ALA A 1 120 ? 2.485 14.467 0.763 1.00 84.88 120 ALA A O 1
ATOM 855 N N . GLY A 1 121 ? 3.462 16.477 0.584 1.00 87.12 121 GLY A N 1
ATOM 856 C CA . GLY A 1 121 ? 4.819 16.004 0.883 1.00 87.12 121 GLY A CA 1
ATOM 857 C C . GLY A 1 121 ? 5.527 15.336 -0.299 1.00 87.12 121 GLY A C 1
ATOM 858 O O . GLY A 1 121 ? 5.155 15.529 -1.452 1.00 87.12 121 GLY A O 1
ATOM 859 N N . ALA A 1 122 ? 6.590 14.582 -0.018 1.00 91.88 122 ALA A N 1
ATOM 860 C CA . ALA A 1 122 ? 7.389 13.910 -1.042 1.00 91.88 122 ALA A CA 1
ATOM 861 C C . ALA A 1 122 ? 6.762 12.580 -1.502 1.00 91.88 122 ALA A C 1
ATOM 863 O O . ALA A 1 122 ? 6.084 11.900 -0.731 1.00 91.88 122 ALA A O 1
ATOM 864 N N . ASN A 1 123 ? 7.053 12.183 -2.744 1.00 95.44 123 ASN A N 1
ATOM 865 C CA . ASN A 1 123 ? 6.831 10.821 -3.231 1.00 95.44 123 ASN A CA 1
ATOM 866 C C . ASN A 1 123 ? 7.863 9.880 -2.586 1.00 95.44 123 ASN A C 1
ATOM 868 O O . ASN A 1 123 ? 9.065 10.042 -2.802 1.00 95.44 123 ASN A O 1
ATOM 872 N N . ASN A 1 124 ? 7.401 8.897 -1.814 1.00 97.00 124 ASN A N 1
ATOM 873 C CA . ASN A 1 124 ? 8.255 7.962 -1.077 1.00 97.00 124 ASN A CA 1
ATOM 874 C C . ASN A 1 124 ? 8.255 6.585 -1.743 1.00 97.00 124 ASN A C 1
ATOM 876 O O . ASN A 1 124 ? 7.199 6.088 -2.124 1.00 97.00 124 ASN A O 1
ATOM 880 N N . ALA A 1 125 ? 9.424 5.957 -1.858 1.00 97.12 125 ALA A N 1
ATOM 881 C CA . ALA A 1 125 ? 9.565 4.645 -2.485 1.00 97.12 125 ALA A CA 1
ATOM 882 C C . ALA A 1 125 ? 8.881 3.523 -1.680 1.00 97.12 125 ALA A C 1
ATOM 884 O O . ALA A 1 125 ? 8.969 3.484 -0.451 1.00 97.12 125 ALA A O 1
ATOM 885 N N . LEU A 1 126 ? 8.285 2.558 -2.384 1.00 97.19 126 LEU A N 1
ATOM 886 C CA . LEU A 1 126 ? 7.673 1.338 -1.837 1.00 97.19 126 LEU A CA 1
ATOM 887 C C . LEU A 1 126 ? 8.713 0.221 -1.616 1.00 97.19 126 LEU A C 1
ATOM 889 O O . LEU A 1 126 ? 8.419 -0.959 -1.761 1.00 97.19 126 LEU A O 1
ATOM 893 N N . GLY A 1 127 ? 9.951 0.599 -1.290 1.00 94.75 127 GLY A N 1
ATOM 894 C CA . GLY A 1 127 ? 11.098 -0.307 -1.198 1.00 94.75 127 GLY A CA 1
ATOM 895 C C . GLY A 1 127 ? 11.496 -0.732 0.218 1.00 94.75 127 GLY A C 1
ATOM 896 O O . GLY A 1 127 ? 12.504 -1.425 0.359 1.00 94.75 127 GLY A O 1
ATOM 897 N N . ASN A 1 128 ? 10.768 -0.328 1.265 1.00 95.00 128 ASN A N 1
ATOM 898 C CA . ASN A 1 128 ? 11.140 -0.664 2.642 1.00 95.00 128 ASN A CA 1
ATOM 899 C C . ASN A 1 128 ? 10.683 -2.075 3.010 1.00 95.00 128 ASN A C 1
ATOM 901 O O . ASN A 1 128 ? 9.517 -2.414 2.821 1.00 95.00 128 ASN A O 1
ATOM 905 N N . SER A 1 129 ? 11.564 -2.869 3.622 1.00 94.38 129 SER A N 1
ATOM 906 C CA . SER A 1 129 ? 11.189 -4.191 4.136 1.00 94.38 129 SER A CA 1
ATOM 907 C C . SER A 1 129 ? 10.057 -4.087 5.163 1.00 94.38 129 SER A C 1
ATOM 909 O O . SER A 1 129 ? 10.161 -3.342 6.138 1.00 94.38 129 SER A O 1
ATOM 911 N N . LEU A 1 130 ? 8.999 -4.875 4.959 1.00 94.12 130 LEU A N 1
ATOM 912 C CA . LEU A 1 130 ? 7.861 -5.020 5.872 1.00 94.12 130 LEU A CA 1
ATOM 913 C C . LEU A 1 130 ? 7.860 -6.385 6.578 1.00 94.12 130 LEU A C 1
ATOM 915 O O . LEU A 1 130 ? 6.837 -6.811 7.120 1.00 94.12 130 LEU A O 1
ATOM 919 N N . ALA A 1 131 ? 9.003 -7.077 6.602 1.00 90.31 131 ALA A N 1
ATOM 920 C CA . ALA A 1 131 ? 9.125 -8.405 7.203 1.00 90.31 131 ALA A CA 1
ATOM 921 C C . ALA A 1 131 ? 8.730 -8.426 8.693 1.00 90.31 131 ALA A C 1
ATOM 923 O O . ALA A 1 131 ? 8.112 -9.383 9.153 1.00 90.31 131 ALA A O 1
ATOM 924 N N . SER A 1 132 ? 9.017 -7.360 9.447 1.00 87.56 132 SER A N 1
ATOM 925 C CA . SER A 1 132 ? 8.607 -7.227 10.854 1.00 87.56 132 SER A CA 1
ATOM 926 C C . SER A 1 132 ? 7.111 -6.942 11.039 1.00 87.56 132 SER A C 1
ATOM 928 O O . SER A 1 132 ? 6.587 -7.134 12.134 1.00 87.56 132 SER A O 1
ATOM 930 N N . THR A 1 133 ? 6.420 -6.497 9.988 1.00 89.31 133 THR A N 1
ATOM 931 C CA . THR A 1 133 ? 5.001 -6.116 10.015 1.00 89.31 133 THR A CA 1
ATOM 932 C C . THR A 1 133 ? 4.101 -7.268 9.570 1.00 89.31 133 THR A C 1
ATOM 934 O O . THR A 1 133 ? 3.112 -7.572 10.239 1.00 89.31 133 THR A O 1
ATOM 937 N N . PHE A 1 134 ? 4.438 -7.916 8.449 1.00 86.56 134 PHE A N 1
ATOM 938 C CA . PHE A 1 134 ? 3.606 -8.947 7.814 1.00 86.56 134 PHE A CA 1
ATOM 939 C C . PHE A 1 134 ? 4.274 -10.325 7.703 1.00 86.56 134 PHE A C 1
ATOM 941 O O . PHE A 1 134 ? 3.602 -11.284 7.324 1.00 86.56 134 PHE A O 1
ATOM 948 N N . GLY A 1 135 ? 5.557 -10.448 8.055 1.00 83.44 135 GLY A N 1
ATOM 949 C CA . GLY A 1 135 ? 6.359 -11.629 7.737 1.00 83.44 135 GLY A CA 1
ATOM 950 C C . GLY A 1 135 ? 6.732 -11.705 6.250 1.00 83.44 135 GLY A C 1
ATOM 951 O O . GLY A 1 135 ? 6.243 -10.940 5.421 1.00 83.44 135 GLY A O 1
ATOM 952 N N . GLY A 1 136 ? 7.615 -12.644 5.904 1.00 88.31 136 GLY A N 1
ATOM 953 C CA . GLY A 1 136 ? 7.994 -12.917 4.514 1.00 88.31 136 GLY A CA 1
ATOM 954 C C . GLY A 1 136 ? 8.867 -11.838 3.863 1.00 88.31 136 GLY A C 1
ATOM 955 O O . GLY A 1 136 ? 9.644 -11.159 4.531 1.00 88.31 136 GLY A O 1
ATOM 956 N N . THR A 1 137 ? 8.760 -11.724 2.537 1.00 89.50 137 THR A N 1
ATOM 957 C CA . THR A 1 137 ? 9.583 -10.852 1.676 1.00 89.50 137 THR A CA 1
ATOM 958 C C . THR A 1 137 ? 8.884 -9.557 1.264 1.00 89.50 137 THR A C 1
ATOM 960 O O . THR A 1 137 ? 9.373 -8.856 0.376 1.00 89.50 137 THR A O 1
ATOM 963 N N . ALA A 1 138 ? 7.746 -9.241 1.890 1.00 92.31 138 ALA A N 1
ATOM 964 C CA . ALA A 1 138 ? 6.956 -8.073 1.538 1.00 92.31 138 ALA A CA 1
ATOM 965 C C . ALA A 1 138 ? 7.775 -6.786 1.692 1.00 92.31 138 ALA A C 1
ATOM 967 O O . ALA A 1 138 ? 8.478 -6.582 2.688 1.00 92.31 138 ALA A O 1
ATOM 968 N N . THR A 1 139 ? 7.644 -5.899 0.714 1.00 95.44 139 THR A N 1
ATOM 969 C CA . THR A 1 139 ? 8.271 -4.580 0.731 1.00 95.44 139 THR A CA 1
ATOM 970 C C . THR A 1 139 ? 7.256 -3.511 0.377 1.00 95.44 139 THR A C 1
ATOM 972 O O . THR A 1 139 ? 6.326 -3.759 -0.392 1.00 95.44 139 THR A O 1
ATOM 975 N N . GLY A 1 140 ? 7.386 -2.332 0.964 1.00 96.56 140 GLY A N 1
ATOM 976 C CA . GLY A 1 140 ? 6.399 -1.290 0.777 1.00 96.56 140 GLY A CA 1
ATOM 977 C C . GLY A 1 140 ? 6.663 -0.033 1.580 1.00 96.56 140 GLY A C 1
ATOM 978 O O . GLY A 1 140 ? 7.799 0.356 1.861 1.00 96.56 140 GLY A O 1
ATOM 979 N N . LEU A 1 141 ? 5.565 0.626 1.927 1.00 97.06 141 LEU A N 1
ATOM 980 C CA . LEU A 1 141 ? 5.548 1.876 2.664 1.00 97.06 141 LEU A CA 1
ATOM 981 C C . LEU A 1 141 ? 4.367 1.886 3.630 1.00 97.06 141 LEU A C 1
ATOM 983 O O . LEU A 1 141 ? 3.233 1.584 3.253 1.00 97.06 141 LEU A O 1
ATOM 987 N N . GLN A 1 142 ? 4.628 2.302 4.867 1.00 97.19 142 GLN A N 1
ATOM 988 C CA . GLN A 1 142 ? 3.573 2.721 5.779 1.00 97.19 142 GLN A CA 1
ATOM 989 C C . GLN A 1 142 ? 3.071 4.098 5.342 1.00 97.19 142 GLN A C 1
ATOM 991 O O . GLN A 1 142 ? 3.789 5.089 5.450 1.00 97.19 142 GLN A O 1
ATOM 996 N N . LEU A 1 143 ? 1.839 4.156 4.850 1.00 96.88 143 LEU A N 1
ATOM 997 C CA . LEU A 1 143 ? 1.216 5.379 4.357 1.00 96.88 143 LEU A CA 1
ATOM 998 C C . LEU A 1 143 ? 0.834 6.306 5.511 1.00 96.88 143 LEU A C 1
ATOM 1000 O O . LEU A 1 143 ? 1.135 7.496 5.482 1.00 96.88 143 LEU A O 1
ATOM 1004 N N . PHE A 1 144 ? 0.207 5.756 6.551 1.00 96.88 144 PHE A N 1
ATOM 1005 C CA . PHE A 1 144 ? -0.066 6.481 7.789 1.00 96.88 144 PHE A CA 1
ATOM 1006 C C . PHE A 1 144 ? 0.032 5.566 9.008 1.00 96.88 144 PHE A C 1
ATOM 1008 O O . PHE A 1 144 ? -0.082 4.346 8.899 1.00 96.88 144 PHE A O 1
ATOM 1015 N N . SER A 1 145 ? 0.175 6.188 10.179 1.00 96.94 145 SER A N 1
ATOM 1016 C CA . SER A 1 145 ? -0.122 5.581 11.476 1.00 96.94 145 SER A CA 1
ATOM 1017 C C . SER A 1 145 ? -0.972 6.547 12.295 1.00 96.94 145 SER A C 1
ATOM 1019 O O . SER A 1 145 ? -0.618 7.712 12.474 1.00 96.94 145 SER A O 1
ATOM 1021 N N . GLN A 1 146 ? -2.136 6.074 12.722 1.00 98.00 146 GLN A N 1
ATOM 1022 C CA . GLN A 1 146 ? -3.127 6.811 13.486 1.00 98.00 146 GLN A CA 1
ATOM 1023 C C . GLN A 1 146 ? -3.120 6.295 14.920 1.00 98.00 146 GLN A C 1
ATOM 1025 O O . GLN A 1 146 ? -3.472 5.141 15.160 1.00 98.00 146 GLN A O 1
ATOM 1030 N N . SER A 1 147 ? -2.806 7.163 15.881 1.00 97.75 147 SER A N 1
ATOM 1031 C CA . SER A 1 147 ? -2.946 6.829 17.298 1.00 97.75 147 SER A CA 1
ATOM 1032 C C . SER A 1 147 ? -4.416 6.610 17.663 1.00 97.75 147 SER A C 1
ATOM 1034 O O . SER A 1 147 ? -5.290 7.400 17.280 1.00 97.75 147 SER A O 1
ATOM 1036 N N . ILE A 1 148 ? -4.676 5.553 18.429 1.00 97.94 148 ILE A N 1
ATOM 1037 C CA . ILE A 1 148 ? -5.989 5.185 18.952 1.00 97.94 148 ILE A CA 1
ATOM 1038 C C . ILE A 1 148 ? -6.091 5.624 20.410 1.00 97.94 148 ILE A C 1
ATOM 1040 O O . ILE A 1 148 ? -5.260 5.294 21.253 1.00 97.94 148 ILE A O 1
ATOM 1044 N N . THR A 1 149 ? -7.136 6.386 20.702 1.00 95.00 149 THR A N 1
ATOM 1045 C CA . THR A 1 149 ? -7.457 6.943 22.015 1.00 95.00 149 THR A CA 1
ATOM 1046 C C . THR A 1 149 ? -8.858 6.493 22.434 1.00 95.00 149 THR A C 1
ATOM 1048 O O . THR A 1 149 ? -9.499 5.682 21.768 1.00 95.00 149 THR A O 1
ATOM 1051 N N . GLY A 1 150 ? -9.375 7.002 23.554 1.00 91.94 150 GLY A N 1
ATOM 1052 C CA . GLY A 1 150 ? -10.757 6.736 23.961 1.00 91.94 150 GLY A CA 1
ATOM 1053 C C . GLY A 1 150 ? -11.813 7.237 22.967 1.00 91.94 150 GLY A C 1
ATOM 1054 O O . GLY A 1 150 ? -12.903 6.678 22.930 1.00 91.94 150 GLY A O 1
ATOM 1055 N N . THR A 1 151 ? -11.498 8.250 22.154 1.00 94.38 151 THR A N 1
ATOM 1056 C CA . THR A 1 151 ? -12.488 8.966 21.334 1.00 94.38 151 THR A CA 1
ATOM 1057 C C . THR A 1 151 ? -12.633 8.431 19.914 1.00 94.38 151 THR A C 1
ATOM 1059 O O . THR A 1 151 ? -13.608 8.760 19.251 1.00 94.38 151 THR A O 1
ATOM 1062 N N . ASN A 1 152 ? -11.700 7.603 19.437 1.00 96.69 152 ASN A N 1
ATOM 1063 C CA . ASN A 1 152 ? -11.665 7.156 18.043 1.00 96.69 152 ASN A CA 1
ATOM 1064 C C . ASN A 1 152 ? -11.559 5.629 17.888 1.00 96.69 152 ASN A C 1
ATOM 1066 O O . ASN A 1 152 ? -11.083 5.165 16.860 1.00 96.69 152 ASN A O 1
ATOM 1070 N N . LYS A 1 153 ? -12.006 4.829 18.868 1.00 96.50 153 LYS A N 1
ATOM 1071 C CA . LYS A 1 153 ? -11.990 3.348 18.774 1.00 96.50 153 LYS A CA 1
ATOM 1072 C C . LYS A 1 153 ? -12.984 2.776 17.765 1.00 96.50 153 LYS A C 1
ATOM 1074 O O . LYS A 1 153 ? -12.825 1.634 17.354 1.00 96.50 153 LYS A O 1
ATOM 1079 N N . ASN A 1 154 ? -14.000 3.549 17.403 1.00 97.75 154 ASN A N 1
ATOM 1080 C CA . ASN A 1 154 ? -14.941 3.252 16.333 1.00 97.75 154 ASN A CA 1
ATOM 1081 C C . ASN A 1 154 ? -14.941 4.458 15.394 1.00 97.75 154 ASN A C 1
ATOM 1083 O O . ASN A 1 154 ? -15.470 5.508 15.758 1.00 97.75 154 ASN A O 1
ATOM 1087 N N . SER A 1 155 ? -14.237 4.354 14.271 1.00 98.38 155 SER A N 1
ATOM 1088 C CA . SER A 1 155 ? -14.044 5.473 13.352 1.00 98.38 155 SER A CA 1
ATOM 1089 C C . SER A 1 155 ? -13.628 4.991 11.962 1.00 98.38 155 SER A C 1
ATOM 1091 O O . SER A 1 155 ? -13.370 3.809 11.729 1.00 98.38 155 SER A O 1
ATOM 1093 N N . SER A 1 156 ? -13.546 5.934 11.033 1.00 98.31 156 SER A N 1
ATOM 1094 C CA . SER A 1 156 ? -13.040 5.721 9.685 1.00 98.31 156 SER A CA 1
ATOM 1095 C C . SER A 1 156 ? -12.220 6.913 9.219 1.00 98.31 156 SER A C 1
ATOM 1097 O O . SER A 1 156 ? -12.464 8.049 9.625 1.00 98.31 156 SER A O 1
ATOM 1099 N N . ARG A 1 157 ? -11.289 6.654 8.307 1.00 97.88 157 ARG A N 1
ATOM 1100 C CA . ARG A 1 157 ? -10.456 7.656 7.650 1.00 97.88 157 ARG A CA 1
ATOM 1101 C C . ARG A 1 157 ? -10.398 7.364 6.156 1.00 97.88 157 ARG A C 1
ATOM 1103 O O . ARG A 1 157 ? -10.221 6.211 5.769 1.00 97.88 157 ARG A O 1
ATOM 1110 N N . THR A 1 158 ? -10.531 8.405 5.342 1.00 98.12 158 THR A N 1
ATOM 1111 C CA . THR A 1 158 ? -10.387 8.323 3.885 1.00 98.12 158 THR A CA 1
ATOM 1112 C C . THR A 1 158 ? -9.174 9.128 3.456 1.00 98.12 158 THR A C 1
ATOM 1114 O O . THR A 1 158 ? -9.042 10.288 3.841 1.00 98.12 158 THR A O 1
ATOM 1117 N N . ASP A 1 159 ? -8.320 8.517 2.645 1.00 97.88 159 ASP A N 1
ATOM 1118 C CA . ASP A 1 159 ? -7.108 9.121 2.105 1.00 97.88 159 ASP A CA 1
ATOM 1119 C C . ASP A 1 159 ? -7.028 8.901 0.584 1.00 97.88 159 ASP A C 1
ATOM 1121 O O . ASP A 1 159 ? -7.698 8.031 0.018 1.00 97.88 159 ASP A O 1
ATOM 1125 N N . THR A 1 160 ? -6.195 9.688 -0.094 1.00 97.56 160 THR A N 1
ATOM 1126 C CA . THR A 1 160 ? -5.826 9.480 -1.498 1.00 97.56 160 THR A CA 1
ATOM 1127 C C . THR A 1 160 ? -4.359 9.076 -1.614 1.00 97.56 160 THR A C 1
ATOM 1129 O O . THR A 1 160 ? -3.508 9.585 -0.892 1.00 97.56 160 THR A O 1
ATOM 1132 N N . ILE A 1 161 ? -4.044 8.150 -2.516 1.00 97.44 161 ILE A N 1
ATOM 1133 C CA . ILE A 1 161 ? -2.686 7.663 -2.766 1.00 97.44 161 ILE A CA 1
ATOM 1134 C C . ILE A 1 161 ? -2.318 8.030 -4.202 1.00 97.44 161 ILE A C 1
ATOM 1136 O O . ILE A 1 161 ? -2.835 7.445 -5.154 1.00 97.44 161 ILE A O 1
ATOM 1140 N N . GLY A 1 162 ? -1.447 9.022 -4.359 1.00 96.81 162 GLY A N 1
ATOM 1141 C CA . GLY A 1 162 ? -0.797 9.317 -5.631 1.00 96.81 162 GLY A CA 1
ATOM 1142 C C . GLY A 1 162 ? 0.318 8.311 -5.885 1.00 96.81 162 GLY A C 1
ATOM 1143 O O . GLY A 1 162 ? 1.086 8.019 -4.969 1.00 96.81 162 GLY A O 1
ATOM 1144 N N . LEU A 1 163 ? 0.398 7.783 -7.107 1.00 97.19 163 LEU A N 1
ATOM 1145 C CA . LEU A 1 163 ? 1.442 6.849 -7.519 1.00 97.19 163 LEU A CA 1
ATOM 1146 C C . LEU A 1 163 ? 2.312 7.456 -8.613 1.00 97.19 163 LEU A C 1
ATOM 1148 O O . LEU A 1 163 ? 1.842 8.178 -9.494 1.00 97.19 163 LEU A O 1
ATOM 1152 N N . GLN A 1 164 ? 3.587 7.104 -8.571 1.00 96.88 164 GLN A N 1
ATOM 1153 C CA . GLN A 1 164 ? 4.590 7.523 -9.534 1.00 96.88 164 GLN A CA 1
ATOM 1154 C C . GLN A 1 164 ? 5.571 6.378 -9.764 1.00 96.88 164 GLN A C 1
ATOM 1156 O O . GLN A 1 164 ? 5.897 5.644 -8.836 1.00 96.88 164 GLN A O 1
ATOM 1161 N N . LEU A 1 165 ? 6.056 6.242 -10.990 1.00 97.88 165 LEU A N 1
ATOM 1162 C CA . LEU A 1 165 ? 7.134 5.329 -11.337 1.00 97.88 165 LEU A CA 1
ATOM 1163 C C . LEU A 1 165 ? 8.385 6.152 -11.650 1.00 97.88 165 LEU A C 1
ATOM 1165 O O . LEU A 1 165 ? 8.383 6.953 -12.578 1.00 97.88 165 LEU A O 1
ATOM 1169 N N . ASP A 1 166 ? 9.449 5.978 -10.879 1.00 97.56 166 ASP A N 1
ATOM 1170 C CA . ASP A 1 166 ? 10.708 6.693 -11.061 1.00 97.56 166 ASP A CA 1
ATOM 1171 C C . ASP A 1 166 ? 11.786 5.763 -11.625 1.00 97.56 166 ASP A C 1
ATOM 1173 O O . ASP A 1 166 ? 12.289 4.882 -10.929 1.00 97.56 166 ASP A O 1
ATOM 1177 N N . LEU A 1 167 ? 12.131 5.980 -12.895 1.00 97.38 167 LEU A N 1
ATOM 1178 C CA . LEU A 1 167 ? 13.168 5.244 -13.620 1.00 97.38 167 LEU A CA 1
ATOM 1179 C C . LEU A 1 167 ? 14.448 6.077 -13.797 1.00 97.38 167 LEU A C 1
ATOM 1181 O O . LEU A 1 167 ? 15.331 5.685 -14.555 1.00 97.38 167 LEU A O 1
ATOM 1185 N N . SER A 1 168 ? 14.553 7.244 -13.149 1.00 96.81 168 SER A N 1
ATOM 1186 C CA . SER A 1 168 ? 15.660 8.193 -13.353 1.00 96.81 168 SER A CA 1
ATOM 1187 C C . SER A 1 168 ? 16.991 7.763 -12.725 1.00 96.81 168 SER A C 1
ATOM 1189 O O . SER A 1 168 ? 18.020 8.393 -12.968 1.00 96.81 168 SER A O 1
ATOM 1191 N N . GLY A 1 169 ? 16.999 6.687 -11.938 1.00 94.00 169 GLY A N 1
ATOM 1192 C CA . GLY A 1 169 ? 18.186 6.182 -11.260 1.00 94.00 169 GLY A CA 1
ATOM 1193 C C . GLY A 1 169 ? 18.030 4.733 -10.797 1.00 94.00 169 GLY A C 1
ATOM 1194 O O . GLY A 1 169 ? 17.067 4.061 -11.169 1.00 94.00 169 GLY A O 1
ATOM 1195 N N . PRO A 1 170 ? 18.978 4.223 -9.994 1.00 93.88 170 PRO A N 1
ATOM 1196 C CA . PRO A 1 170 ? 18.941 2.843 -9.550 1.00 93.88 170 PRO A CA 1
ATOM 1197 C C . PRO A 1 170 ? 17.802 2.596 -8.557 1.00 93.88 170 PRO A C 1
ATOM 1199 O O . PRO A 1 170 ? 17.553 3.397 -7.654 1.00 93.88 170 PRO A O 1
ATOM 1202 N N . ALA A 1 171 ? 17.167 1.435 -8.671 1.00 94.44 171 ALA A N 1
ATOM 1203 C CA . ALA A 1 171 ? 16.148 0.965 -7.747 1.00 94.44 171 ALA A CA 1
ATOM 1204 C C . ALA A 1 171 ? 16.472 -0.474 -7.335 1.00 94.44 171 ALA A C 1
ATOM 1206 O O . ALA A 1 171 ? 16.709 -1.329 -8.180 1.00 94.44 171 ALA A O 1
ATOM 1207 N N . ASN A 1 172 ? 16.531 -0.741 -6.025 1.00 92.12 172 ASN A N 1
ATOM 1208 C CA . ASN A 1 172 ? 16.919 -2.053 -5.483 1.00 92.12 172 ASN A CA 1
ATOM 1209 C C . ASN A 1 172 ? 18.244 -2.603 -6.066 1.00 92.12 172 ASN A C 1
ATOM 1211 O O . ASN A 1 172 ? 18.359 -3.773 -6.412 1.00 92.12 172 ASN A O 1
ATOM 1215 N N . GLY A 1 173 ? 19.241 -1.728 -6.241 1.00 90.81 173 GLY A N 1
ATOM 1216 C CA . GLY A 1 173 ? 20.543 -2.099 -6.809 1.00 90.81 173 GLY A CA 1
ATOM 1217 C C . GLY A 1 173 ? 20.553 -2.367 -8.320 1.00 90.81 173 GLY A C 1
ATOM 1218 O O . GLY A 1 173 ? 21.614 -2.668 -8.855 1.00 90.81 173 GLY A O 1
ATOM 1219 N N . GLN A 1 174 ? 19.420 -2.222 -9.012 1.00 91.44 174 GLN A N 1
ATOM 1220 C C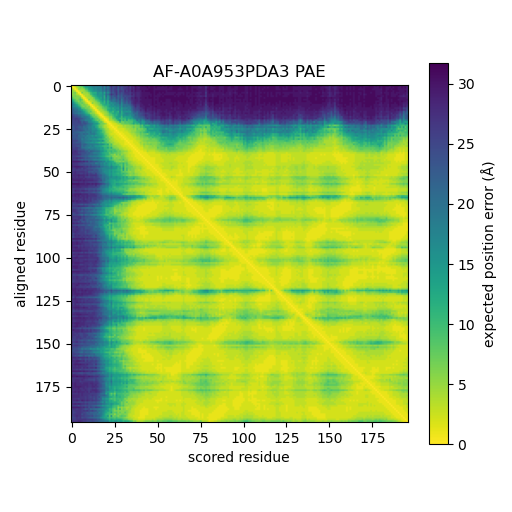A . GLN A 1 174 ? 19.298 -2.384 -10.461 1.00 91.44 174 GLN A CA 1
ATOM 1221 C C . GLN A 1 174 ? 19.227 -1.012 -11.146 1.00 91.44 174 GLN A C 1
ATOM 1223 O O . GLN A 1 174 ? 18.549 -0.110 -10.655 1.00 91.44 174 GLN A O 1
ATOM 1228 N N . ASP A 1 175 ? 19.917 -0.840 -12.275 1.00 93.44 175 ASP A N 1
ATOM 1229 C CA . ASP A 1 175 ? 19.860 0.385 -13.082 1.00 93.44 175 ASP A CA 1
ATOM 1230 C C . ASP A 1 175 ? 18.558 0.436 -13.898 1.00 93.44 175 ASP A C 1
ATOM 1232 O O . ASP A 1 175 ? 18.314 -0.427 -14.739 1.00 93.44 175 ASP A O 1
ATOM 1236 N N . MET A 1 176 ? 17.707 1.434 -13.634 1.00 95.25 176 MET A N 1
ATOM 1237 C CA . MET A 1 176 ? 16.431 1.620 -14.342 1.00 95.25 176 MET A CA 1
ATOM 1238 C C . MET A 1 176 ? 16.547 2.528 -15.569 1.00 95.25 176 MET A C 1
ATOM 1240 O O . MET A 1 176 ? 15.596 2.643 -16.344 1.00 95.25 176 MET A O 1
ATOM 1244 N N . THR A 1 177 ? 17.692 3.185 -15.773 1.00 95.81 177 THR A N 1
ATOM 1245 C CA . THR A 1 177 ? 17.851 4.163 -16.860 1.00 95.81 177 THR A CA 1
ATOM 1246 C C . THR A 1 177 ? 17.865 3.506 -18.241 1.00 95.81 177 THR A C 1
ATOM 1248 O O . THR A 1 177 ? 17.555 4.161 -19.233 1.00 95.81 177 THR A O 1
ATOM 1251 N N . GLN A 1 178 ? 18.160 2.204 -18.292 1.00 93.75 178 GLN A N 1
ATOM 1252 C CA . GLN A 1 178 ? 18.186 1.364 -19.492 1.00 93.75 178 GLN A CA 1
ATOM 1253 C C . GLN A 1 178 ? 17.096 0.277 -19.461 1.00 93.75 178 GLN A C 1
ATOM 1255 O O . GLN A 1 178 ? 17.318 -0.831 -19.946 1.00 93.75 178 GLN A O 1
ATOM 1260 N N . LEU A 1 179 ? 15.931 0.563 -18.859 1.00 95.38 179 LEU A N 1
ATOM 1261 C CA . LEU A 1 179 ? 14.815 -0.388 -18.803 1.00 95.38 179 LEU A CA 1
ATOM 1262 C C . LEU A 1 179 ? 14.438 -0.867 -20.228 1.00 95.38 179 LEU A C 1
ATOM 1264 O O . LEU A 1 179 ? 14.091 -0.024 -21.063 1.00 95.38 179 LEU A O 1
ATOM 1268 N N . PRO A 1 180 ? 14.487 -2.183 -20.525 1.00 95.94 180 PRO A N 1
ATOM 1269 C CA . PRO A 1 180 ? 14.137 -2.711 -21.843 1.00 95.94 180 PRO A CA 1
ATOM 1270 C C . PRO A 1 180 ? 12.686 -2.418 -22.240 1.00 95.94 180 PRO A C 1
ATOM 1272 O O . PRO A 1 180 ? 11.803 -2.273 -21.390 1.00 95.94 180 PRO A O 1
ATOM 1275 N N . ALA A 1 181 ? 12.425 -2.355 -23.546 1.00 95.81 181 ALA A N 1
ATOM 1276 C CA . ALA A 1 181 ? 11.072 -2.181 -24.062 1.00 95.81 181 ALA A CA 1
ATOM 1277 C C . ALA A 1 181 ? 10.244 -3.454 -23.832 1.00 95.81 181 ALA A C 1
ATOM 1279 O O . ALA A 1 181 ? 10.566 -4.505 -24.376 1.00 95.81 181 ALA A O 1
ATOM 1280 N N . ASP A 1 182 ? 9.178 -3.341 -23.040 1.00 97.31 182 ASP A N 1
ATOM 1281 C CA . ASP A 1 182 ? 8.248 -4.429 -22.729 1.00 97.31 182 ASP A CA 1
ATOM 1282 C C . ASP A 1 182 ? 6.951 -3.853 -22.139 1.00 97.31 182 ASP A C 1
ATOM 1284 O O . ASP A 1 182 ? 6.852 -2.657 -21.839 1.00 97.31 182 ASP A O 1
ATOM 1288 N N . THR A 1 183 ? 5.964 -4.716 -21.931 1.00 96.81 183 THR A N 1
ATOM 1289 C CA . THR A 1 183 ? 4.863 -4.470 -21.008 1.00 96.81 183 THR A CA 1
ATOM 1290 C C . THR A 1 183 ? 5.253 -4.967 -19.619 1.00 96.81 183 THR A C 1
ATOM 1292 O O . THR A 1 183 ? 5.701 -6.096 -19.450 1.00 96.81 183 THR A O 1
ATOM 1295 N N . TYR A 1 184 ? 5.042 -4.127 -18.608 1.00 97.25 184 TYR A N 1
ATOM 1296 C CA . TYR A 1 184 ? 5.318 -4.453 -17.212 1.00 97.25 184 TYR A CA 1
ATOM 1297 C C . TYR A 1 184 ? 4.010 -4.470 -16.428 1.00 97.25 184 TYR A C 1
ATOM 1299 O O . TYR A 1 184 ? 3.273 -3.482 -16.435 1.00 97.25 184 TYR A O 1
ATOM 1307 N N . THR A 1 185 ? 3.707 -5.574 -15.744 1.00 96.75 185 THR A N 1
ATOM 1308 C CA . THR A 1 185 ? 2.453 -5.726 -14.987 1.00 96.75 185 THR A CA 1
ATOM 1309 C C . THR A 1 185 ? 2.703 -6.179 -13.560 1.00 96.75 185 THR A C 1
ATOM 1311 O O . THR A 1 185 ? 3.627 -6.933 -13.282 1.00 96.75 185 THR A O 1
ATOM 1314 N N . GLY A 1 186 ? 1.882 -5.704 -12.631 1.00 96.31 186 GLY A N 1
ATOM 1315 C CA . GLY A 1 186 ? 2.061 -5.977 -11.214 1.00 96.31 186 GLY A CA 1
ATOM 1316 C C . GLY A 1 186 ? 0.802 -5.693 -10.418 1.00 96.31 186 GLY A C 1
ATOM 1317 O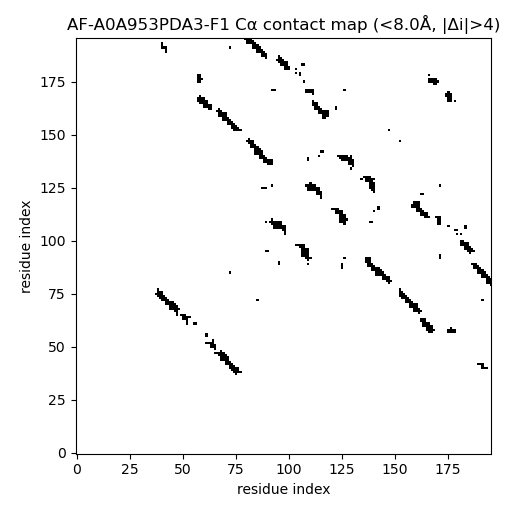 O . GLY A 1 186 ? -0.108 -5.016 -10.897 1.00 96.31 186 GLY A O 1
ATOM 1318 N N . THR A 1 187 ? 0.750 -6.213 -9.194 1.00 96.12 187 THR A N 1
ATOM 1319 C CA . THR A 1 187 ? -0.340 -5.948 -8.250 1.00 96.12 187 THR A CA 1
ATOM 1320 C C . THR A 1 187 ? 0.239 -5.373 -6.968 1.00 96.12 187 THR A C 1
ATOM 1322 O O . THR A 1 187 ? 1.053 -6.014 -6.309 1.00 96.12 187 THR A O 1
ATOM 1325 N N . MET A 1 188 ? -0.189 -4.158 -6.625 1.00 96.69 188 MET A N 1
ATOM 1326 C CA . MET A 1 188 ? 0.088 -3.548 -5.328 1.00 96.69 188 MET A CA 1
ATOM 1327 C C . MET A 1 188 ? -1.043 -3.890 -4.363 1.00 96.69 188 MET A C 1
ATOM 1329 O O . MET A 1 188 ? -2.221 -3.748 -4.694 1.00 96.69 188 MET A O 1
ATOM 1333 N N . HIS A 1 189 ? -0.686 -4.273 -3.146 1.00 96.81 189 HIS A N 1
ATOM 1334 C CA . HIS A 1 189 ? -1.627 -4.570 -2.076 1.00 96.81 189 HIS A CA 1
ATOM 1335 C C . HIS A 1 189 ? -1.755 -3.389 -1.125 1.00 96.81 189 HIS A C 1
ATOM 1337 O O . HIS A 1 189 ? -0.786 -2.676 -0.859 1.00 96.81 189 HIS A O 1
ATOM 1343 N N . ILE A 1 190 ? -2.950 -3.212 -0.564 1.00 97.50 190 ILE A N 1
ATOM 1344 C CA . ILE A 1 190 ? -3.220 -2.210 0.466 1.00 97.50 190 ILE A CA 1
ATOM 1345 C C . ILE A 1 190 ? -3.816 -2.918 1.674 1.00 97.50 190 ILE A C 1
ATOM 1347 O O . ILE A 1 190 ? -4.816 -3.627 1.561 1.00 97.50 190 ILE A O 1
ATOM 1351 N N . ARG A 1 191 ? -3.206 -2.730 2.844 1.00 97.06 191 ARG A N 1
ATOM 1352 C CA . ARG A 1 191 ? -3.615 -3.424 4.066 1.00 97.06 191 ARG A CA 1
ATOM 1353 C C . ARG A 1 191 ? -3.499 -2.529 5.282 1.00 97.06 191 ARG A C 1
ATOM 1355 O O . ARG A 1 191 ? -2.483 -1.869 5.481 1.00 97.06 191 ARG A O 1
ATOM 1362 N N . ALA A 1 192 ? -4.526 -2.564 6.125 1.00 97.94 192 ALA A N 1
ATOM 1363 C CA . ALA A 1 192 ? -4.483 -1.948 7.439 1.00 97.94 192 ALA A CA 1
ATOM 1364 C C . ALA A 1 192 ? -4.076 -2.962 8.517 1.00 97.94 192 ALA A C 1
ATOM 1366 O O . ALA A 1 192 ? -4.391 -4.152 8.430 1.00 97.94 192 ALA A O 1
ATOM 1367 N N . GLN A 1 193 ? -3.417 -2.472 9.562 1.00 97.50 193 GLN A N 1
ATOM 1368 C CA . GLN A 1 193 ? -3.074 -3.226 10.762 1.00 97.50 193 GLN A CA 1
ATOM 1369 C C . GLN A 1 193 ? -3.422 -2.404 12.001 1.00 97.50 193 GLN A C 1
ATOM 1371 O O . GLN A 1 193 ? -3.106 -1.220 12.065 1.00 97.50 193 GLN A O 1
ATOM 1376 N N . ALA A 1 194 ? -4.038 -3.045 12.994 1.00 97.19 194 ALA A N 1
ATOM 1377 C CA . ALA A 1 194 ? -4.197 -2.479 14.327 1.00 97.19 194 ALA A CA 1
ATOM 1378 C C . ALA A 1 194 ? -3.220 -3.158 15.294 1.00 97.19 194 ALA A C 1
ATOM 1380 O O . ALA A 1 194 ? -3.218 -4.388 15.406 1.00 97.19 194 ALA A O 1
ATOM 1381 N N . THR A 1 195 ? -2.411 -2.379 16.007 1.00 95.06 195 THR A N 1
ATOM 1382 C CA . THR A 1 195 ? -1.411 -2.897 16.953 1.00 95.06 195 THR A CA 1
ATOM 1383 C C . THR A 1 195 ? -1.806 -2.603 18.399 1.00 95.06 195 THR A C 1
ATOM 1385 O O . THR A 1 195 ? -2.533 -1.632 18.644 1.00 95.06 195 THR A O 1
ATOM 1388 N N . PRO A 1 196 ? -1.390 -3.456 19.354 1.00 91.00 196 PRO A N 1
ATOM 1389 C CA . PRO A 1 196 ? -1.396 -3.106 20.768 1.00 91.00 196 PRO A CA 1
ATOM 1390 C C . PRO A 1 196 ? -0.561 -1.858 21.045 1.00 91.00 196 PRO A C 1
ATOM 1392 O O . PRO A 1 196 ? 0.386 -1.598 20.271 1.00 91.00 196 PRO A O 1
#

Foldseek 3Di:
DDDDDDDDDDDDDDDDDDDDDDDDDDDDDDDDDDDDDDKDKDKDWPFDQDWDFPDDDFLFKTFTPRFWTKMKIWIQADPPWFKKWKWKKAQAQQAQWPFDDPVDDHHQGQQQKFKDKQPDDDTGGQRDACCVPPNHRMTGDTRDMDTDDPPPNGHMDMITITMMGRQNADGPNHRSNCPDDGDIHHDMDMDMDTDD

Solvent-accessible surface area (backbone atoms only — not comparable to full-atom values): 11843 Å² total; per-residue (Å²): 139,91,85,85,85,88,82,90,81,83,88,80,80,84,80,78,82,80,84,76,83,74,88,81,79,78,88,86,83,87,82,92,82,88,86,87,83,78,70,47,77,48,73,44,77,80,40,46,90,64,71,47,62,96,73,87,59,65,45,28,76,41,65,49,47,75,64,51,24,29,36,36,42,39,38,30,58,58,92,68,48,40,32,42,33,36,33,42,35,25,71,37,52,55,58,29,24,35,56,68,53,89,88,61,87,69,48,43,22,21,36,25,34,24,42,19,54,65,84,49,85,69,74,41,50,22,51,41,80,32,37,93,78,75,43,76,58,26,14,13,36,76,71,48,74,43,80,42,52,94,86,51,38,66,42,71,50,76,48,33,39,35,56,36,40,46,21,60,44,70,28,83,92,39,74,28,48,73,57,75,95,70,58,68,52,65,70,79,45,76,50,71,50,75,37,101